Protein AF-A0A9P1CMW2-F1 (afdb_monomer_lite)

Secondary structure (DSSP, 8-state):
--HHHHHHHHHHHHT-GGG---SS---------HHHHHHHHHHHHHHH-TT-TT-TT-S--SHHHHHHHHHHHHHHHHHTTT--TT-HHHHHHHHTTHHHHHHHHHH-TTS-HHHHHHHHHHHHHHHHHS-HHHHHHHHHT-HHHHHHHS-----SHHHHHHHHHHHHHHHHH--TTTGGGG--SS--HHHHHHHHHTT-SSHHHHHHHHHHHHHHHHHHHHHHHHHHHHHHHHHHHTT--

Radius of gyration: 19.76 Å; chains: 1; bounding box: 58×46×57 Å

Foldseek 3Di:
DVVVVVVVVVVVCVPDPVDDDPPDDPDDPPQQALVNLVVLLVLLQLQQLDPPPPNPPDHLPDPVSLVVLLVSLVVLLVNLAQDAPPGSSLVSCLVSVVVLSLLSSQQDPPNDPSSNLSSLVSLLSNLQGHDLVSNLSNLLVLSVLVSLVGDGPCPDPSNLLSVLSSLLSNLQNDALVSQVSQADPVDRSSLVVLVVQCPPPDPSSNVSSVNSNVSNVVRVVVNVVVVVVVVVVVVVVVVVD

Organism: NCBI:txid2562237

pLDDT: mean 78.71, std 20.58, range [26.69, 97.06]

InterPro domains:
  IPR019155 CLEC16A/TT9, N-terminal [PF09758] (80-216)

Structure (mmCIF, N/CA/C/O backbone):
data_AF-A0A9P1CMW2-F1
#
_entry.id   AF-A0A9P1CMW2-F1
#
loop_
_atom_site.group_PDB
_atom_site.id
_atom_site.type_symbol
_atom_site.label_atom_id
_atom_site.label_alt_id
_atom_site.label_comp_id
_atom_site.label_asym_id
_atom_site.label_entity_id
_atom_site.label_seq_id
_atom_site.pdbx_PDB_ins_code
_atom_site.Cartn_x
_atom_site.Cartn_y
_atom_site.Cartn_z
_atom_site.occupancy
_atom_site.B_iso_or_equiv
_atom_site.auth_seq_id
_atom_site.auth_comp_id
_atom_site.auth_asym_id
_atom_site.auth_atom_id
_atom_site.pdbx_PDB_model_num
ATOM 1 N N . MET A 1 1 ? 4.164 7.156 31.880 1.00 35.94 1 MET A N 1
ATOM 2 C CA . MET A 1 1 ? 3.317 6.266 31.047 1.00 35.94 1 MET A CA 1
ATOM 3 C C . MET A 1 1 ? 3.308 6.671 29.566 1.00 35.94 1 MET A C 1
ATOM 5 O O . MET A 1 1 ? 3.095 5.802 28.740 1.00 35.94 1 MET A O 1
ATOM 9 N N . LEU A 1 2 ? 3.602 7.936 29.214 1.00 27.59 2 LEU A N 1
ATOM 10 C CA . LEU A 1 2 ? 3.778 8.383 27.818 1.00 27.59 2 LEU A CA 1
ATOM 11 C C . LEU A 1 2 ? 5.194 8.133 27.249 1.00 27.59 2 LEU A C 1
ATOM 13 O O . LEU A 1 2 ? 5.343 7.934 26.051 1.00 27.59 2 LEU A O 1
ATOM 17 N N . GLU A 1 3 ? 6.224 8.042 28.096 1.00 30.06 3 GLU A N 1
ATOM 18 C CA . GLU A 1 3 ? 7.614 7.794 27.656 1.00 30.06 3 GLU A CA 1
ATOM 19 C C . GLU A 1 3 ? 7.864 6.356 27.167 1.00 30.06 3 GLU A C 1
ATOM 21 O O . GLU A 1 3 ? 8.778 6.104 26.389 1.00 30.06 3 GLU A O 1
ATOM 26 N N . THR A 1 4 ? 7.019 5.403 27.564 1.00 34.84 4 THR A N 1
ATOM 27 C CA . THR A 1 4 ? 7.176 3.984 27.209 1.00 34.84 4 THR A CA 1
ATOM 28 C C . THR A 1 4 ? 6.630 3.664 25.814 1.00 34.84 4 THR A C 1
ATOM 30 O O . THR A 1 4 ? 7.078 2.709 25.195 1.00 34.84 4 THR A O 1
ATOM 33 N N . ILE A 1 5 ? 5.698 4.470 25.289 1.00 33.31 5 ILE A N 1
ATOM 34 C CA . ILE A 1 5 ? 5.106 4.267 23.954 1.00 33.31 5 ILE A CA 1
ATOM 35 C C . ILE A 1 5 ? 6.055 4.782 22.858 1.00 33.31 5 ILE A C 1
ATOM 37 O O . ILE A 1 5 ? 6.184 4.145 21.816 1.00 33.31 5 ILE A O 1
ATOM 41 N N . SER A 1 6 ? 6.785 5.871 23.132 1.00 32.00 6 SER A N 1
ATOM 42 C CA . SER A 1 6 ? 7.804 6.416 22.223 1.00 32.00 6 SER A CA 1
ATOM 43 C C . SER A 1 6 ? 8.929 5.406 21.961 1.00 32.00 6 SER A C 1
ATOM 45 O O . SER A 1 6 ? 9.203 5.084 20.810 1.00 32.00 6 SER A O 1
ATOM 47 N N . GLY A 1 7 ? 9.475 4.782 23.015 1.00 26.69 7 GLY A N 1
ATOM 48 C CA . GLY A 1 7 ? 10.554 3.792 22.872 1.00 26.69 7 GLY A CA 1
ATOM 49 C C . GLY A 1 7 ? 10.161 2.507 22.127 1.00 26.69 7 GLY A C 1
ATOM 50 O O . GLY A 1 7 ? 11.016 1.854 21.536 1.00 26.69 7 GLY A O 1
ATOM 51 N N . TRP A 1 8 ? 8.872 2.147 22.108 1.00 29.50 8 TRP A N 1
ATOM 52 C CA . TRP A 1 8 ? 8.381 0.993 21.343 1.00 29.50 8 TRP A CA 1
ATOM 53 C C . TRP A 1 8 ? 8.201 1.301 19.853 1.00 29.50 8 TRP A C 1
ATOM 55 O O . TRP A 1 8 ? 8.387 0.409 19.028 1.00 29.50 8 TRP A O 1
ATOM 65 N N . LEU A 1 9 ? 7.882 2.547 19.490 1.00 31.50 9 LEU A N 1
ATOM 66 C CA . LEU A 1 9 ? 7.815 2.968 18.088 1.00 31.50 9 LEU A CA 1
ATOM 67 C C . LEU A 1 9 ? 9.215 3.029 17.460 1.00 31.50 9 LEU A C 1
ATOM 69 O O . LEU A 1 9 ? 9.384 2.560 16.335 1.00 31.50 9 LEU A O 1
ATOM 73 N N . THR A 1 10 ? 10.226 3.487 18.207 1.00 34.94 10 THR A N 1
ATOM 74 C CA . THR A 1 10 ? 11.626 3.514 17.746 1.00 34.94 10 THR A CA 1
ATOM 75 C C . THR A 1 10 ? 12.191 2.104 17.550 1.00 34.94 10 THR A C 1
ATOM 77 O O . THR A 1 10 ? 12.752 1.804 16.502 1.00 34.94 10 THR A O 1
ATOM 80 N N . TYR A 1 11 ? 11.946 1.186 18.492 1.00 31.16 11 TYR A N 1
ATOM 81 C CA . TYR A 1 11 ? 12.430 -0.199 18.392 1.00 31.16 11 TYR A CA 1
ATOM 82 C C . TYR A 1 11 ? 11.810 -0.969 17.212 1.00 31.16 11 TYR A C 1
ATOM 84 O O . TYR A 1 11 ? 12.442 -1.823 16.591 1.00 31.16 11 TYR A O 1
ATOM 92 N N . VAL A 1 12 ? 10.560 -0.657 16.863 1.00 39.47 12 VAL A N 1
ATOM 93 C CA . VAL A 1 12 ? 9.856 -1.276 15.734 1.00 39.47 12 VAL A CA 1
ATOM 94 C C . VAL A 1 12 ? 10.324 -0.724 14.379 1.00 39.47 12 VAL A C 1
ATOM 96 O O . VAL A 1 12 ? 10.268 -1.467 13.399 1.00 39.47 12 VAL A O 1
ATOM 99 N N . ALA A 1 13 ? 10.810 0.521 14.321 1.00 36.38 13 ALA A N 1
ATOM 100 C CA . ALA A 1 13 ? 11.484 1.072 13.142 1.00 36.38 13 ALA A CA 1
ATOM 101 C C . ALA A 1 13 ? 12.863 0.420 12.919 1.00 36.38 13 ALA A C 1
ATOM 103 O O . ALA A 1 13 ? 13.221 0.101 11.791 1.00 36.38 13 ALA A O 1
ATOM 104 N N . GLU A 1 14 ? 13.589 0.112 13.998 1.00 35.97 14 GLU A N 1
ATOM 105 C CA . GLU A 1 14 ? 14.913 -0.532 13.942 1.00 35.97 14 GLU A CA 1
ATOM 106 C C . GLU A 1 14 ? 14.867 -2.039 13.616 1.00 35.97 14 GLU A C 1
ATOM 108 O O . GLU A 1 14 ? 15.860 -2.620 13.181 1.00 35.97 14 GLU A O 1
ATOM 113 N N . SER A 1 15 ? 13.714 -2.693 13.797 1.00 34.91 15 SER A N 1
ATOM 114 C CA . SER A 1 15 ? 13.565 -4.154 13.664 1.00 34.91 15 SER A CA 1
ATOM 115 C C . SER A 1 15 ? 13.230 -4.646 12.245 1.00 34.91 15 SER A C 1
ATOM 117 O O . SER A 1 15 ? 12.953 -5.833 12.064 1.00 34.91 15 SER A O 1
ATOM 119 N N . VAL A 1 16 ? 13.228 -3.767 11.235 1.00 39.78 16 VAL A N 1
ATOM 120 C CA . VAL A 1 16 ? 13.051 -4.135 9.818 1.00 39.78 16 VAL A CA 1
ATOM 121 C C . VAL A 1 16 ? 14.358 -3.845 9.071 1.00 39.78 16 VAL A C 1
ATOM 123 O O . VAL A 1 16 ? 14.570 -2.719 8.628 1.00 39.78 16 VAL A O 1
ATOM 126 N N . PRO A 1 17 ? 15.249 -4.842 8.896 1.00 35.75 17 PRO A N 1
ATOM 127 C CA . PRO A 1 17 ? 16.536 -4.642 8.225 1.00 35.75 17 PRO A CA 1
ATOM 128 C C . PRO A 1 17 ? 16.417 -4.159 6.770 1.00 35.75 17 PRO A C 1
ATOM 130 O O . PRO A 1 17 ? 17.384 -3.646 6.221 1.00 35.75 17 PRO A O 1
ATOM 133 N N . SER A 1 18 ? 15.246 -4.306 6.142 1.00 39.56 18 SER A N 1
ATOM 134 C CA . SER A 1 18 ? 14.989 -3.932 4.746 1.00 39.56 18 SER A CA 1
ATOM 135 C C . SER A 1 18 ? 14.470 -2.502 4.539 1.00 39.56 18 SER A C 1
ATOM 137 O O . SER A 1 18 ? 14.210 -2.125 3.401 1.00 39.56 18 SER A O 1
ATOM 139 N N . LEU A 1 19 ? 14.323 -1.698 5.598 1.00 40.22 19 LEU A N 1
ATOM 140 C CA . LEU A 1 19 ? 13.869 -0.300 5.510 1.00 40.22 19 LEU A CA 1
ATOM 141 C C . LEU A 1 19 ? 14.796 0.661 6.273 1.00 40.22 19 LEU A C 1
ATOM 143 O O . LEU A 1 19 ? 14.339 1.675 6.794 1.00 40.22 19 LEU A O 1
ATOM 147 N N . GLN A 1 20 ? 16.093 0.341 6.368 1.00 38.47 20 GLN A N 1
ATOM 148 C CA . GLN A 1 20 ? 17.069 1.270 6.940 1.00 38.47 20 GLN A CA 1
ATOM 149 C C . GLN A 1 20 ? 17.079 2.576 6.139 1.00 38.47 20 GLN A C 1
ATOM 151 O O . GLN A 1 20 ? 17.274 2.568 4.922 1.00 38.47 20 GLN A O 1
ATOM 156 N N . GLU A 1 21 ? 16.876 3.691 6.845 1.00 46.06 21 GLU A N 1
ATOM 157 C CA . GLU A 1 21 ? 17.128 5.030 6.324 1.00 46.06 21 GLU A CA 1
ATOM 158 C C . GLU A 1 21 ? 18.536 5.070 5.703 1.00 46.06 21 GLU A C 1
ATOM 160 O O . GLU A 1 21 ? 19.485 4.539 6.294 1.00 46.06 21 GLU A O 1
ATOM 165 N N . PRO A 1 22 ? 18.713 5.664 4.511 1.00 38.03 22 PRO A N 1
ATOM 166 C CA . PRO A 1 22 ? 20.045 5.835 3.957 1.00 38.03 22 PRO A CA 1
ATOM 167 C C . PRO A 1 22 ? 20.885 6.688 4.921 1.00 38.03 22 PRO A C 1
ATOM 169 O O . PRO A 1 22 ? 20.602 7.861 5.134 1.00 38.03 22 PRO A O 1
ATOM 172 N N . ASN A 1 23 ? 21.938 6.084 5.486 1.00 35.53 23 ASN A N 1
ATOM 173 C CA . ASN A 1 23 ? 22.892 6.673 6.444 1.00 35.53 23 ASN A CA 1
ATOM 174 C C . ASN A 1 23 ? 23.766 7.811 5.869 1.00 35.53 23 ASN A C 1
ATOM 176 O O . ASN A 1 23 ? 24.774 8.188 6.468 1.00 35.53 23 ASN A O 1
ATOM 180 N N . GLU A 1 24 ? 23.414 8.363 4.711 1.00 32.91 24 GLU A N 1
ATOM 181 C CA . GLU A 1 24 ? 24.135 9.473 4.102 1.00 32.91 24 GLU A CA 1
ATOM 182 C C . GLU A 1 24 ? 23.282 10.742 4.172 1.00 32.91 24 GLU A C 1
ATOM 184 O O . GLU A 1 24 ? 22.105 10.704 3.803 1.00 32.91 24 GLU A O 1
ATOM 189 N N . PRO A 1 25 ? 23.843 11.890 4.608 1.00 31.75 25 PRO A N 1
ATOM 190 C CA . PRO A 1 25 ? 23.163 13.163 4.428 1.00 31.75 25 PRO A CA 1
ATOM 191 C C . PRO A 1 25 ? 22.893 13.320 2.933 1.00 31.75 25 PRO A C 1
ATOM 193 O O . PRO A 1 25 ? 23.842 13.333 2.152 1.00 31.75 25 PRO A O 1
ATOM 196 N N . LEU A 1 26 ? 21.610 13.381 2.556 1.00 42.09 26 LEU A N 1
ATOM 197 C CA . LEU A 1 26 ? 21.120 13.531 1.184 1.00 42.09 26 LEU A CA 1
ATOM 198 C C . LEU A 1 26 ? 21.889 14.661 0.484 1.00 42.09 26 LEU A C 1
ATOM 200 O O . LEU A 1 26 ? 21.566 15.840 0.628 1.00 42.09 26 LEU A O 1
ATOM 204 N N . GLN A 1 27 ? 22.955 14.301 -0.233 1.00 33.38 27 GLN A N 1
ATOM 205 C CA . GLN A 1 27 ? 23.762 15.240 -0.992 1.00 33.38 27 GLN A CA 1
ATOM 206 C C . GLN A 1 27 ? 22.886 15.771 -2.124 1.00 33.38 27 GLN A C 1
ATOM 208 O O . GLN A 1 27 ? 22.485 15.012 -3.000 1.00 33.38 27 GLN A O 1
ATOM 213 N N . SER A 1 28 ? 22.555 17.064 -2.037 1.00 36.97 28 SER A N 1
ATOM 214 C CA . SER A 1 28 ? 21.931 17.886 -3.082 1.00 36.97 28 SER A CA 1
ATOM 215 C C . SER A 1 28 ? 20.881 17.148 -3.922 1.00 36.97 28 SER A C 1
ATOM 217 O O . SER A 1 28 ? 21.147 16.781 -5.065 1.00 36.97 28 SER A O 1
ATOM 219 N N . GLN A 1 29 ? 19.684 16.948 -3.361 1.00 47.31 29 GLN A N 1
ATOM 220 C CA . GLN A 1 29 ? 18.507 16.627 -4.169 1.00 47.31 29 GLN A CA 1
ATOM 221 C C . GLN A 1 29 ? 18.330 17.746 -5.201 1.00 47.31 29 GLN A C 1
ATOM 223 O O . GLN A 1 29 ? 18.043 18.886 -4.835 1.00 47.31 29 GLN A O 1
ATOM 228 N N . GLU A 1 30 ? 18.492 17.435 -6.486 1.00 53.28 30 GLU A N 1
ATOM 229 C CA . GLU A 1 30 ? 17.765 18.182 -7.505 1.00 53.28 30 GLU A CA 1
ATOM 230 C C . GLU A 1 30 ? 16.287 18.061 -7.126 1.00 53.28 30 GLU A C 1
ATOM 232 O O . GLU A 1 30 ? 15.716 16.970 -7.136 1.00 53.28 30 GLU A O 1
ATOM 237 N N . THR A 1 31 ? 15.697 19.158 -6.657 1.00 65.62 31 THR A N 1
ATOM 238 C CA . THR A 1 31 ? 14.290 19.197 -6.275 1.00 65.62 31 THR A CA 1
ATOM 239 C C . THR A 1 31 ? 13.477 18.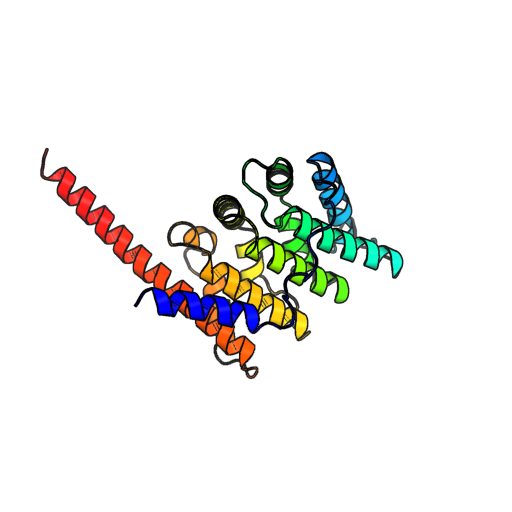903 -7.528 1.00 65.62 31 THR A C 1
ATOM 241 O O . THR A 1 31 ? 13.466 19.703 -8.466 1.00 65.62 31 THR A O 1
ATOM 244 N N . LEU A 1 32 ? 12.848 17.726 -7.576 1.00 79.81 32 LEU A N 1
ATOM 245 C CA . LEU A 1 32 ? 11.980 17.340 -8.684 1.00 79.81 32 LEU A CA 1
ATOM 246 C C . LEU A 1 32 ? 10.910 18.427 -8.863 1.00 79.81 32 LEU A C 1
ATOM 248 O O . LEU A 1 32 ? 10.337 18.897 -7.885 1.00 79.81 32 LEU A O 1
ATOM 252 N N . THR A 1 33 ? 10.649 18.857 -10.097 1.00 88.19 33 THR A N 1
ATOM 253 C CA . THR A 1 33 ? 9.599 19.851 -10.365 1.00 88.19 33 THR A CA 1
ATOM 254 C C . THR A 1 33 ? 8.247 19.179 -10.600 1.00 88.19 33 THR A C 1
ATOM 256 O O . THR A 1 33 ? 8.161 17.961 -10.782 1.00 88.19 33 THR A O 1
ATOM 259 N N . LYS A 1 34 ? 7.178 19.984 -10.679 1.00 88.62 34 LYS A N 1
ATOM 260 C CA . LYS A 1 34 ? 5.850 19.526 -11.109 1.00 88.62 34 LYS A CA 1
ATOM 261 C C . LYS A 1 34 ? 5.926 18.755 -12.431 1.00 88.62 34 LYS A C 1
ATOM 263 O O . LYS A 1 34 ? 5.407 17.645 -12.527 1.00 88.62 34 LYS A O 1
ATOM 268 N N . GLU A 1 35 ? 6.587 19.332 -13.432 1.00 88.19 35 GLU A N 1
ATOM 269 C CA . GLU A 1 35 ? 6.762 18.746 -14.764 1.00 88.19 35 GLU A CA 1
ATOM 270 C C . GLU A 1 35 ? 7.623 17.482 -14.708 1.00 88.19 35 GLU A C 1
ATOM 272 O O . GLU A 1 35 ? 7.340 16.519 -15.417 1.00 88.19 35 GLU A O 1
ATOM 277 N N . GLY A 1 36 ? 8.633 17.460 -13.831 1.00 87.88 36 GLY A N 1
ATOM 278 C CA . GLY A 1 36 ? 9.432 16.269 -13.554 1.00 87.88 36 GLY A CA 1
ATOM 279 C C . GLY A 1 36 ? 8.574 15.113 -13.036 1.00 87.88 36 GLY A C 1
ATOM 280 O O . GLY A 1 36 ? 8.671 14.003 -13.555 1.00 87.88 36 GLY A O 1
ATOM 281 N N . MET A 1 37 ? 7.674 15.380 -12.085 1.00 92.44 37 MET A N 1
ATOM 282 C CA . MET A 1 37 ? 6.712 14.389 -11.590 1.00 92.44 37 MET A CA 1
ATOM 283 C C . MET A 1 37 ? 5.735 13.940 -12.682 1.00 92.44 37 MET A C 1
ATOM 285 O O . MET A 1 37 ? 5.499 12.745 -12.839 1.00 92.44 37 MET A O 1
ATOM 289 N N . GLU A 1 38 ? 5.196 14.857 -13.491 1.00 91.38 38 GLU A N 1
ATOM 290 C CA . GLU A 1 38 ? 4.315 14.476 -14.607 1.00 91.38 38 GLU A CA 1
ATOM 291 C C . GLU A 1 38 ? 5.035 13.587 -15.631 1.00 91.38 38 GLU A C 1
ATOM 293 O O . GLU A 1 38 ? 4.466 12.598 -16.105 1.00 91.38 38 GLU A O 1
ATOM 298 N N . GLY A 1 39 ? 6.291 13.913 -15.950 1.00 88.50 39 GLY A N 1
ATOM 299 C CA . GLY A 1 39 ? 7.147 13.114 -16.822 1.00 88.50 39 GLY A CA 1
ATOM 300 C C . GLY A 1 39 ? 7.418 11.725 -16.248 1.00 88.50 39 GLY A C 1
ATOM 301 O O . GLY A 1 39 ? 7.278 10.734 -16.964 1.00 88.50 39 GLY A O 1
ATOM 302 N N . LEU A 1 40 ? 7.716 11.647 -14.949 1.00 90.06 40 LEU A N 1
ATOM 303 C CA . LEU A 1 40 ? 7.961 10.396 -14.232 1.00 90.06 40 LEU A CA 1
ATOM 304 C C . LEU A 1 40 ? 6.721 9.492 -14.196 1.00 90.06 40 LEU A C 1
ATOM 306 O O . LEU A 1 40 ? 6.794 8.301 -14.481 1.00 90.06 40 LEU A O 1
ATOM 310 N N . LEU A 1 41 ? 5.547 10.049 -13.904 1.00 90.75 41 LEU A N 1
ATOM 311 C CA . LEU A 1 41 ? 4.301 9.278 -13.916 1.00 90.75 41 LEU A CA 1
ATOM 312 C C . LEU A 1 41 ? 3.932 8.832 -15.332 1.00 90.75 41 LEU A C 1
ATOM 314 O O . LEU A 1 41 ? 3.450 7.717 -15.524 1.00 90.75 41 LEU A O 1
ATOM 318 N N . SER A 1 42 ? 4.196 9.668 -16.337 1.00 87.25 42 SER A N 1
ATOM 319 C CA . SER A 1 42 ? 3.970 9.314 -17.742 1.00 87.25 42 SER A CA 1
ATOM 320 C C . SER A 1 42 ? 4.896 8.189 -18.208 1.00 87.25 42 SER A C 1
ATOM 322 O O . SER A 1 42 ? 4.440 7.298 -18.928 1.00 87.25 42 SER A O 1
ATOM 324 N N . SER A 1 43 ? 6.164 8.193 -17.780 1.00 83.62 43 SER A N 1
ATOM 325 C CA . SER A 1 43 ? 7.124 7.132 -18.108 1.00 83.62 43 SER A CA 1
ATOM 326 C C . SER A 1 43 ? 6.789 5.811 -17.418 1.00 83.62 43 SER A C 1
ATOM 328 O O . SER A 1 43 ? 7.046 4.758 -17.991 1.00 83.62 43 SER A O 1
ATOM 330 N N . LEU A 1 44 ? 6.172 5.856 -16.234 1.00 85.81 44 LEU A N 1
ATOM 331 C CA . LEU A 1 44 ? 5.715 4.679 -15.493 1.00 85.81 44 LEU A CA 1
ATOM 332 C C . LEU A 1 44 ? 4.376 4.127 -15.992 1.00 85.81 44 LEU A C 1
ATOM 334 O O . LEU A 1 44 ? 4.154 2.921 -15.919 1.00 85.81 44 LEU A O 1
ATOM 338 N N . LYS A 1 45 ? 3.490 4.973 -16.529 1.00 80.31 45 LYS A N 1
ATOM 339 C CA . LYS A 1 45 ? 2.141 4.562 -16.937 1.00 80.31 45 LYS A CA 1
ATOM 340 C C . LYS A 1 45 ? 2.160 3.433 -17.969 1.00 80.31 45 LYS A C 1
ATOM 342 O O . LYS A 1 45 ? 1.519 2.414 -17.765 1.00 80.31 45 LYS A O 1
ATOM 347 N N . PHE A 1 46 ? 2.917 3.573 -19.056 1.00 69.12 46 PHE A N 1
ATOM 348 C CA . PHE A 1 46 ? 2.921 2.552 -20.113 1.00 69.12 46 PHE A CA 1
ATOM 349 C C . PHE A 1 46 ? 3.560 1.219 -19.688 1.00 69.12 46 PHE A C 1
ATOM 351 O O . PHE A 1 46 ? 2.932 0.186 -19.917 1.00 69.12 46 PHE A O 1
ATOM 358 N N . PRO A 1 47 ? 4.743 1.196 -19.041 1.00 63.88 47 PRO A N 1
ATOM 359 C CA . PRO A 1 47 ? 5.358 -0.053 -18.592 1.00 63.88 47 PRO A CA 1
ATOM 360 C C . PRO A 1 47 ? 4.582 -0.772 -17.481 1.00 63.88 47 PRO A C 1
ATOM 362 O O . PRO A 1 47 ? 4.749 -1.979 -17.317 1.00 63.88 47 PRO A O 1
ATOM 365 N N . LEU A 1 48 ? 3.758 -0.048 -16.709 1.00 68.19 48 LEU A N 1
ATOM 366 C CA . LEU A 1 48 ? 3.019 -0.598 -15.568 1.00 68.19 48 LEU A CA 1
ATOM 367 C C . LEU A 1 48 ? 1.535 -0.885 -15.847 1.00 68.19 48 LEU A C 1
ATOM 369 O O . LEU A 1 48 ? 0.960 -1.730 -15.167 1.00 68.19 48 LEU A O 1
ATOM 373 N N . SER A 1 49 ? 0.918 -0.281 -16.870 1.00 59.09 49 SER A N 1
ATOM 374 C CA . SER A 1 49 ? -0.458 -0.585 -17.314 1.00 59.09 49 SER A CA 1
ATOM 375 C C . SER A 1 49 ? -0.562 -1.894 -18.118 1.00 59.09 49 SER A C 1
ATOM 377 O O . SER A 1 49 ? -1.290 -1.991 -19.115 1.00 59.09 49 SER A O 1
ATOM 379 N N . TYR A 1 50 ? 0.163 -2.932 -17.701 1.00 55.94 50 TYR A N 1
ATOM 380 C CA . TYR A 1 50 ? 0.101 -4.230 -18.357 1.00 55.94 50 TYR A CA 1
ATOM 381 C C . TYR A 1 50 ? -1.307 -4.826 -18.237 1.00 55.94 50 TYR A C 1
ATOM 383 O O . TYR A 1 50 ? -1.908 -4.862 -17.167 1.00 55.94 50 TYR A O 1
ATOM 391 N N . GLY A 1 51 ? -1.806 -5.391 -19.338 1.00 44.72 51 GLY A N 1
ATOM 392 C CA . GLY A 1 51 ? -3.061 -6.150 -19.361 1.00 44.72 51 GLY A CA 1
ATOM 393 C C . GLY A 1 51 ? -4.241 -5.344 -19.889 1.00 44.72 51 GLY A C 1
ATOM 394 O O . GLY A 1 51 ? -5.288 -5.922 -20.179 1.00 44.72 51 GLY A O 1
ATOM 395 N N . HIS A 1 52 ? -4.052 -4.043 -20.130 1.00 45.41 52 HIS A N 1
ATOM 396 C CA . HIS A 1 52 ? -4.963 -3.288 -20.975 1.00 45.41 52 HIS A CA 1
ATOM 397 C C . HIS A 1 52 ? -4.921 -3.876 -22.391 1.00 45.41 52 HIS A C 1
ATOM 399 O O . HIS A 1 52 ? -3.852 -4.132 -22.952 1.00 45.41 52 HIS A O 1
ATOM 405 N N . GLN A 1 53 ? -6.095 -4.113 -22.972 1.00 46.03 53 GLN A N 1
ATOM 406 C CA . GLN A 1 53 ? -6.260 -4.854 -24.225 1.00 46.03 53 GLN A CA 1
ATOM 407 C C . GLN A 1 53 ? -5.474 -4.246 -25.408 1.00 46.03 53 GLN A C 1
ATOM 409 O O . GLN A 1 53 ? -5.162 -4.961 -26.357 1.00 46.03 53 GLN A O 1
ATOM 414 N N . GLU A 1 54 ? -5.114 -2.963 -25.304 1.00 49.72 54 GLU A N 1
ATOM 415 C CA . GLU A 1 54 ? -4.385 -2.159 -26.292 1.00 49.72 54 GLU A CA 1
ATOM 416 C C . GLU A 1 54 ? -2.847 -2.232 -26.181 1.00 49.72 54 GLU A C 1
ATOM 418 O O . GLU A 1 54 ? -2.167 -1.907 -27.149 1.00 49.72 54 GLU A O 1
ATOM 423 N N . PHE A 1 55 ? -2.271 -2.681 -25.053 1.00 47.28 55 PHE A N 1
ATOM 424 C CA . PHE A 1 55 ? -0.823 -2.547 -24.775 1.00 47.28 55 PHE A CA 1
ATOM 425 C C . PHE A 1 55 ? -0.085 -3.873 -24.533 1.00 47.28 55 PHE A C 1
ATOM 427 O O . PHE A 1 55 ? 1.039 -3.863 -24.035 1.00 47.28 55 PHE A O 1
ATOM 434 N N . LYS A 1 56 ? -0.685 -5.007 -24.924 1.00 45.91 56 LYS A N 1
ATOM 435 C CA . LYS A 1 56 ? -0.220 -6.392 -24.675 1.00 45.91 56 LYS A CA 1
ATOM 436 C C . LYS A 1 56 ? 1.246 -6.711 -25.019 1.00 45.91 56 LYS A C 1
ATOM 438 O O . LYS A 1 56 ? 1.732 -7.749 -24.583 1.00 45.91 56 LYS A O 1
ATOM 443 N N . GLU A 1 57 ? 1.930 -5.868 -25.785 1.00 46.53 57 GLU A N 1
ATOM 444 C CA . GLU A 1 57 ? 3.278 -6.136 -26.292 1.00 46.53 57 GLU A CA 1
ATOM 445 C C . GLU A 1 57 ? 4.394 -5.327 -25.615 1.00 46.53 57 GLU A C 1
ATOM 447 O O . GLU A 1 57 ? 5.550 -5.664 -25.819 1.00 46.53 57 GLU A O 1
ATOM 452 N N . HIS A 1 58 ? 4.111 -4.333 -24.765 1.00 50.22 58 HIS A N 1
ATOM 453 C CA . HIS A 1 58 ? 5.155 -3.448 -24.222 1.00 50.22 58 HIS A CA 1
ATOM 454 C C . HIS A 1 58 ? 5.698 -3.953 -22.881 1.00 50.22 58 HIS A C 1
ATOM 456 O O . HIS A 1 58 ? 5.441 -3.396 -21.815 1.00 50.22 58 HIS A O 1
ATOM 462 N N . TRP A 1 59 ? 6.448 -5.049 -22.938 1.00 56.31 59 TRP A N 1
ATOM 463 C CA . TRP A 1 59 ? 7.373 -5.403 -21.864 1.00 56.31 59 TRP A CA 1
ATOM 464 C C . TRP A 1 59 ? 8.552 -4.413 -21.891 1.00 56.31 59 TRP A C 1
ATOM 466 O O . TRP A 1 59 ? 8.894 -3.917 -22.965 1.00 56.31 59 TRP A O 1
ATOM 476 N N . PRO A 1 60 ? 9.260 -4.163 -20.779 1.00 57.28 60 PRO A N 1
ATOM 477 C CA . PRO A 1 60 ? 10.670 -3.813 -20.878 1.00 57.28 60 PRO A CA 1
ATOM 478 C C . PRO A 1 60 ? 11.430 -5.001 -21.499 1.00 57.28 60 PRO A C 1
ATOM 480 O O . PRO A 1 60 ? 11.973 -5.840 -20.784 1.00 57.28 60 PRO A O 1
ATOM 483 N N . HIS A 1 61 ? 11.401 -5.121 -22.835 1.00 60.75 61 HIS A N 1
ATOM 484 C CA . HIS A 1 61 ? 12.007 -6.166 -23.683 1.00 60.75 61 HIS A CA 1
ATOM 485 C C . HIS A 1 61 ? 13.460 -6.497 -23.336 1.00 60.75 61 HIS A C 1
ATOM 487 O O . HIS A 1 61 ? 13.968 -7.556 -23.712 1.00 60.75 61 HIS A O 1
ATOM 493 N N . THR A 1 62 ? 14.120 -5.614 -22.597 1.00 69.69 62 THR A N 1
ATOM 494 C CA . THR A 1 62 ? 15.503 -5.731 -22.176 1.00 69.69 62 THR A CA 1
ATOM 495 C C . THR A 1 62 ? 15.674 -5.533 -20.662 1.00 69.69 62 THR A C 1
ATOM 497 O O . THR A 1 62 ? 14.940 -4.772 -20.028 1.00 69.69 62 THR A O 1
ATOM 500 N N . PRO A 1 63 ? 16.723 -6.131 -20.062 1.00 76.12 63 PRO A N 1
ATOM 501 C CA . PRO A 1 63 ? 17.133 -5.815 -18.691 1.00 76.12 63 PRO A CA 1
ATOM 502 C C . PRO A 1 63 ? 17.359 -4.314 -18.450 1.00 76.12 63 PRO A C 1
ATOM 504 O O . PRO A 1 63 ? 17.156 -3.825 -17.344 1.00 76.12 63 PRO A O 1
ATOM 507 N N . HIS A 1 64 ? 17.763 -3.574 -19.488 1.00 78.06 64 HIS A N 1
ATOM 508 C CA . HIS A 1 64 ? 17.956 -2.131 -19.410 1.00 78.06 64 HIS A CA 1
ATOM 509 C C . HIS A 1 64 ? 16.639 -1.387 -19.163 1.00 78.06 64 HIS A C 1
ATOM 511 O O . HIS A 1 64 ? 16.560 -0.585 -18.238 1.00 78.06 64 HIS A O 1
ATOM 517 N N . G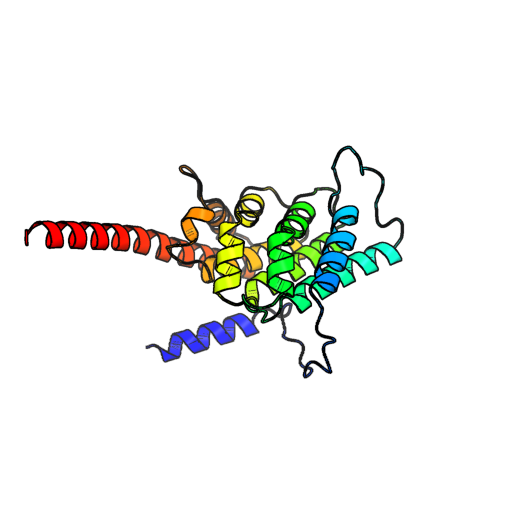LU A 1 65 ? 15.594 -1.685 -19.934 1.00 77.88 65 GLU A N 1
ATOM 518 C CA . GLU A 1 65 ? 14.277 -1.066 -19.750 1.00 77.88 65 GLU A CA 1
ATOM 519 C C . GLU A 1 65 ? 13.671 -1.435 -18.389 1.00 77.88 65 GLU A C 1
ATOM 521 O O . GLU A 1 65 ? 13.062 -0.588 -17.740 1.00 77.88 65 GLU A O 1
ATOM 526 N N . ALA A 1 66 ? 13.898 -2.661 -17.905 1.00 80.44 66 ALA A N 1
ATOM 527 C CA . ALA A 1 66 ? 13.437 -3.073 -16.580 1.00 80.44 66 ALA A CA 1
ATOM 528 C C . ALA A 1 66 ? 14.125 -2.251 -15.479 1.00 80.44 66 ALA A C 1
ATOM 530 O O . ALA A 1 66 ? 13.459 -1.768 -14.565 1.00 80.44 66 ALA A O 1
ATOM 531 N N . ASN A 1 67 ? 15.435 -2.016 -15.609 1.00 85.06 67 ASN A N 1
ATOM 532 C CA . ASN A 1 67 ? 16.186 -1.156 -14.693 1.00 85.06 67 ASN A CA 1
ATOM 533 C C . ASN A 1 67 ? 15.703 0.300 -14.725 1.00 85.06 67 ASN A C 1
ATOM 535 O O . ASN A 1 67 ? 15.652 0.933 -13.675 1.00 85.06 67 ASN A O 1
ATOM 539 N N . LEU A 1 68 ? 15.310 0.831 -15.888 1.00 86.62 68 LEU A N 1
ATOM 540 C CA . LEU A 1 68 ? 14.744 2.182 -15.981 1.00 86.62 68 LEU A CA 1
ATOM 541 C C . LEU A 1 68 ? 13.413 2.302 -15.231 1.00 86.62 68 LEU A C 1
ATOM 543 O O . LEU A 1 68 ? 13.184 3.301 -14.550 1.00 86.62 68 LEU A O 1
ATOM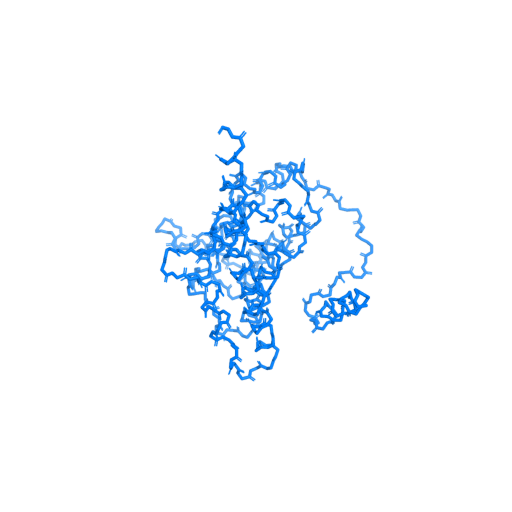 547 N N . VAL A 1 69 ? 12.548 1.286 -15.314 1.00 88.62 69 VAL A N 1
ATOM 548 C CA . VAL A 1 69 ? 11.287 1.261 -14.554 1.00 88.62 69 VAL A CA 1
ATOM 549 C C . VAL A 1 69 ? 11.558 1.154 -13.055 1.00 88.62 69 VAL A C 1
ATOM 551 O O . VAL A 1 69 ? 10.960 1.894 -12.279 1.00 88.62 69 VAL A O 1
ATOM 554 N N . ILE A 1 70 ? 12.487 0.285 -12.645 1.00 90.38 70 ILE A N 1
ATOM 555 C CA . ILE A 1 70 ? 12.896 0.139 -11.240 1.00 90.38 70 ILE A CA 1
ATOM 556 C C . ILE A 1 70 ? 13.418 1.473 -10.695 1.00 90.38 70 ILE A C 1
ATOM 558 O O . ILE A 1 70 ? 12.968 1.925 -9.644 1.00 90.38 70 ILE A O 1
ATOM 562 N N . GLN A 1 71 ? 14.302 2.140 -11.440 1.00 89.31 71 GLN A N 1
ATOM 563 C CA . GLN A 1 71 ? 14.827 3.448 -11.061 1.00 89.31 71 GLN A CA 1
ATOM 564 C C . GLN A 1 71 ? 13.712 4.494 -10.973 1.00 89.31 71 GLN A C 1
ATOM 566 O O . GLN A 1 71 ? 13.633 5.218 -9.990 1.00 89.31 71 GLN A O 1
ATOM 571 N N . SER A 1 72 ? 12.796 4.519 -11.943 1.00 91.88 72 SER A N 1
ATOM 572 C CA . SER A 1 72 ? 11.672 5.462 -11.952 1.00 91.88 72 SER A CA 1
ATOM 573 C C . SER A 1 72 ? 10.731 5.256 -10.756 1.00 91.88 72 SER A C 1
ATOM 575 O O . SER A 1 72 ? 10.267 6.221 -10.155 1.00 91.88 72 SER A O 1
ATOM 577 N N . LEU A 1 73 ? 10.470 4.004 -10.365 1.00 93.25 73 LEU A N 1
ATOM 578 C CA . LEU A 1 73 ? 9.698 3.672 -9.164 1.00 93.25 73 LEU A CA 1
ATOM 579 C C . LEU A 1 73 ? 10.410 4.126 -7.884 1.00 93.25 73 LEU A C 1
ATOM 581 O O . LEU A 1 73 ? 9.764 4.611 -6.952 1.00 93.25 73 LEU A O 1
ATOM 585 N N . HIS A 1 74 ? 11.726 3.951 -7.817 1.00 92.38 74 HIS A N 1
ATOM 586 C CA . HIS A 1 74 ? 12.535 4.408 -6.692 1.00 92.38 74 HIS A CA 1
ATOM 587 C C . HIS A 1 74 ? 12.552 5.943 -6.599 1.00 92.38 74 HIS A C 1
ATOM 589 O O . HIS A 1 74 ? 12.311 6.501 -5.527 1.00 92.38 74 HIS A O 1
ATOM 595 N N . ASP A 1 75 ? 12.751 6.632 -7.722 1.00 90.81 75 ASP A N 1
ATOM 596 C CA . ASP A 1 75 ? 12.768 8.095 -7.796 1.00 90.81 75 ASP A CA 1
ATOM 597 C C . ASP A 1 75 ? 11.400 8.688 -7.450 1.00 90.81 75 ASP A C 1
ATOM 599 O O . ASP A 1 75 ? 11.330 9.690 -6.741 1.00 90.81 75 ASP A O 1
ATOM 603 N N . LEU A 1 76 ? 10.312 8.019 -7.850 1.00 92.69 76 LEU A N 1
ATOM 604 C CA . LEU A 1 76 ? 8.948 8.391 -7.473 1.00 92.69 76 LEU A CA 1
ATOM 605 C C . LEU A 1 76 ? 8.777 8.398 -5.954 1.00 92.69 76 LEU A C 1
ATOM 607 O O . LEU A 1 76 ? 8.246 9.351 -5.387 1.00 92.69 76 LEU A O 1
ATOM 611 N N . ALA A 1 77 ? 9.246 7.343 -5.290 1.00 92.56 77 ALA A N 1
ATOM 612 C CA . ALA A 1 77 ? 9.130 7.231 -3.846 1.00 92.56 77 ALA A CA 1
ATOM 613 C C . ALA A 1 77 ? 10.005 8.258 -3.114 1.00 92.56 77 ALA A C 1
ATOM 615 O O . ALA A 1 77 ? 9.574 8.835 -2.117 1.00 92.56 77 ALA A O 1
ATOM 616 N N . ARG A 1 78 ? 11.205 8.543 -3.636 1.00 89.94 78 ARG A N 1
ATOM 617 C CA . ARG A 1 78 ? 12.090 9.585 -3.092 1.00 89.94 78 ARG A CA 1
ATOM 618 C C . ARG A 1 78 ? 11.535 10.988 -3.267 1.00 89.94 78 ARG A C 1
ATOM 620 O O . ARG A 1 78 ? 11.699 11.800 -2.366 1.00 89.94 78 ARG A O 1
ATOM 627 N N . ALA A 1 79 ? 10.886 11.270 -4.392 1.00 89.19 79 ALA A N 1
ATOM 628 C CA . ALA A 1 79 ? 10.280 12.570 -4.656 1.00 89.19 79 ALA A CA 1
ATOM 629 C C . ALA A 1 79 ? 9.133 12.901 -3.691 1.00 89.19 79 ALA A C 1
ATOM 631 O O . ALA A 1 79 ? 8.822 14.068 -3.489 1.00 89.19 79 ALA A O 1
ATOM 632 N N . LEU A 1 80 ? 8.516 11.879 -3.095 1.00 89.12 80 LEU A N 1
ATOM 633 C CA . LEU A 1 80 ? 7.431 12.021 -2.124 1.00 89.12 80 LEU A CA 1
ATOM 634 C C . LEU A 1 80 ? 7.903 11.875 -0.670 1.00 89.12 80 LEU A C 1
ATOM 636 O O . LEU A 1 80 ? 7.098 11.971 0.255 1.00 89.12 80 LEU A O 1
ATOM 640 N N . PHE A 1 81 ? 9.196 11.641 -0.445 1.00 84.00 81 PHE A N 1
ATOM 641 C CA . PHE A 1 81 ? 9.748 11.471 0.894 1.00 84.00 81 PHE A CA 1
ATOM 642 C C . PHE A 1 81 ? 9.738 12.805 1.652 1.00 84.00 81 PHE A C 1
ATOM 644 O O . PHE A 1 81 ? 10.425 13.745 1.256 1.00 84.00 81 PHE A O 1
ATOM 651 N N . GLY A 1 82 ? 8.975 12.893 2.747 1.00 67.81 82 GLY A N 1
ATOM 652 C CA . GLY A 1 82 ? 8.833 14.129 3.526 1.00 67.81 82 GLY A CA 1
ATOM 653 C C . GLY A 1 82 ? 8.102 15.253 2.784 1.00 67.81 82 GLY A C 1
ATOM 654 O O . GLY A 1 82 ? 8.221 16.418 3.168 1.00 67.81 82 GLY A O 1
ATOM 655 N N . ALA A 1 83 ? 7.386 14.922 1.705 1.00 73.50 83 ALA A N 1
ATOM 656 C CA . ALA A 1 83 ? 6.689 15.900 0.885 1.00 73.50 83 ALA A CA 1
ATOM 657 C C . ALA A 1 83 ? 5.399 16.392 1.569 1.00 73.50 83 ALA A C 1
ATOM 659 O O . ALA A 1 83 ? 4.702 15.625 2.242 1.00 73.50 83 ALA A O 1
ATOM 660 N N . ARG A 1 84 ? 5.101 17.684 1.390 1.00 70.88 84 ARG A N 1
ATOM 661 C CA . ARG A 1 84 ? 4.018 18.425 2.066 1.00 70.88 84 ARG A CA 1
ATOM 662 C C . ARG A 1 84 ? 2.885 18.770 1.102 1.00 70.88 84 ARG A C 1
ATOM 664 O O . ARG A 1 84 ? 3.097 18.761 -0.108 1.00 70.88 84 ARG A O 1
ATOM 671 N N . GLU A 1 85 ? 1.704 19.124 1.613 1.00 60.22 85 GLU A N 1
ATOM 672 C CA . GLU A 1 85 ? 0.551 19.463 0.762 1.00 60.22 85 GLU A CA 1
ATOM 673 C C . GLU A 1 85 ? 0.812 20.580 -0.253 1.00 60.22 85 GLU A C 1
ATOM 675 O O . GLU A 1 85 ? 0.302 20.536 -1.373 1.00 60.22 85 GLU A O 1
ATOM 680 N N . ASP A 1 86 ? 1.568 21.602 0.154 1.00 65.38 86 ASP A N 1
ATOM 681 C CA . ASP A 1 86 ? 1.870 22.785 -0.650 1.00 65.38 86 ASP A CA 1
ATOM 682 C C . ASP A 1 86 ? 2.957 22.531 -1.705 1.00 65.38 86 ASP A C 1
ATOM 684 O O . ASP A 1 86 ? 3.266 23.411 -2.513 1.00 65.38 86 ASP A O 1
ATOM 688 N N . ASP A 1 87 ? 3.493 21.311 -1.749 1.00 81.00 87 ASP A N 1
ATOM 689 C CA . ASP A 1 87 ? 4.438 20.878 -2.758 1.00 81.00 87 ASP A CA 1
ATOM 690 C C . ASP A 1 87 ? 3.730 20.619 -4.099 1.00 81.00 87 ASP A C 1
ATOM 692 O O . ASP A 1 87 ? 2.870 19.741 -4.246 1.00 81.00 87 ASP A O 1
ATOM 696 N N . ALA A 1 88 ? 4.132 21.366 -5.129 1.00 87.50 88 ALA A N 1
ATOM 697 C CA . ALA A 1 88 ? 3.636 21.193 -6.490 1.00 87.50 88 ALA A CA 1
ATOM 698 C C . ALA A 1 88 ? 3.879 19.770 -7.038 1.00 87.50 88 ALA A C 1
ATOM 700 O O . ALA A 1 88 ? 3.125 19.309 -7.901 1.00 87.50 88 ALA A O 1
ATOM 701 N N . VAL A 1 89 ? 4.895 19.063 -6.529 1.00 90.44 89 VAL A N 1
ATOM 702 C CA . VAL A 1 89 ? 5.176 17.652 -6.824 1.00 90.44 89 VAL A CA 1
ATOM 703 C C . VAL A 1 89 ? 4.070 16.751 -6.282 1.00 90.44 89 VAL A C 1
ATOM 705 O O . VAL A 1 89 ? 3.553 15.907 -7.017 1.00 90.44 89 VAL A O 1
ATOM 708 N N . VAL A 1 90 ? 3.652 16.956 -5.029 1.00 90.62 90 VAL A N 1
ATOM 709 C CA . VAL A 1 90 ? 2.562 16.195 -4.397 1.00 90.62 90 VAL A CA 1
ATOM 710 C C . VAL A 1 90 ? 1.240 16.489 -5.088 1.00 90.62 90 VAL A C 1
ATOM 712 O O . VAL A 1 90 ? 0.507 15.561 -5.432 1.00 90.62 90 VAL A O 1
ATOM 715 N N . ALA A 1 91 ? 0.953 17.764 -5.362 1.00 90.88 91 ALA A N 1
ATOM 716 C CA . ALA A 1 91 ? -0.243 18.154 -6.103 1.00 90.88 91 ALA A CA 1
ATOM 717 C C . ALA A 1 91 ? -0.307 17.444 -7.465 1.00 90.88 91 ALA A C 1
ATOM 719 O O . ALA A 1 91 ? -1.329 16.843 -7.793 1.00 90.88 91 ALA A O 1
ATOM 720 N N . SER A 1 92 ? 0.804 17.423 -8.210 1.00 93.31 92 SER A N 1
ATOM 721 C CA . SER A 1 92 ? 0.922 16.684 -9.473 1.00 93.31 92 SER A CA 1
ATOM 722 C C . SER A 1 92 ? 0.672 15.187 -9.305 1.00 93.31 92 SER A C 1
ATOM 724 O O . SER A 1 92 ? -0.122 14.599 -10.041 1.00 93.31 92 SER A O 1
ATOM 726 N N . PHE A 1 93 ? 1.297 14.566 -8.302 1.00 94.38 93 PHE A N 1
ATOM 727 C CA . PHE A 1 93 ? 1.124 13.146 -8.016 1.00 94.38 93 PHE A CA 1
ATOM 728 C C . PHE A 1 93 ? -0.340 12.778 -7.755 1.00 94.38 93 PHE A C 1
ATOM 730 O O . PHE A 1 93 ? -0.849 11.808 -8.322 1.00 94.38 93 PHE A O 1
ATOM 737 N N . LEU A 1 94 ? -1.035 13.577 -6.946 1.00 93.19 94 LEU A N 1
ATOM 738 C CA . LEU A 1 94 ? -2.446 13.377 -6.630 1.00 93.19 94 LEU A CA 1
ATOM 739 C C . LEU A 1 94 ? -3.344 13.639 -7.853 1.00 93.19 94 LEU A C 1
ATOM 741 O O . LEU A 1 94 ? -4.183 12.801 -8.180 1.00 93.19 94 LEU A O 1
ATOM 745 N N . GLU A 1 95 ? -3.137 14.749 -8.573 1.00 92.50 95 GLU A N 1
ATOM 746 C CA . GLU A 1 95 ? -3.898 15.119 -9.782 1.00 92.50 95 GLU A CA 1
ATOM 747 C C . GLU A 1 95 ? -3.802 14.054 -10.882 1.00 92.50 95 GLU A C 1
ATOM 749 O O . GLU A 1 95 ? -4.785 13.754 -11.563 1.00 92.50 95 GLU A O 1
ATOM 754 N N . LYS A 1 96 ? -2.618 13.462 -11.060 1.00 92.00 96 LYS A N 1
ATOM 755 C CA . LYS A 1 96 ? -2.360 12.429 -12.072 1.00 92.00 96 LYS A CA 1
ATOM 756 C C . LYS A 1 96 ? -2.644 11.011 -11.577 1.00 92.00 96 LYS A C 1
ATOM 758 O O . LYS A 1 96 ? -2.385 10.062 -12.316 1.00 92.00 96 LYS A O 1
ATOM 763 N N . ARG A 1 97 ? -3.193 10.857 -10.366 1.00 91.81 97 ARG A N 1
ATOM 764 C CA . ARG A 1 97 ? -3.495 9.564 -9.731 1.00 91.81 97 ARG A CA 1
ATOM 765 C C . ARG A 1 97 ? -2.279 8.634 -9.670 1.00 91.81 97 ARG A C 1
ATOM 767 O O . ARG A 1 97 ? -2.381 7.446 -9.969 1.00 91.81 97 ARG A O 1
ATOM 774 N N . GLY A 1 98 ? -1.120 9.152 -9.268 1.00 93.44 98 GLY A N 1
ATOM 775 C CA . GLY A 1 98 ? 0.128 8.387 -9.238 1.00 93.44 98 GLY A CA 1
ATOM 776 C C . GLY A 1 98 ? 0.064 7.131 -8.361 1.00 93.44 98 GLY A C 1
ATOM 777 O O . GLY A 1 98 ? 0.663 6.113 -8.699 1.00 93.44 98 GLY A O 1
ATOM 778 N N . LEU A 1 99 ? -0.749 7.142 -7.298 1.00 94.81 99 LEU A N 1
ATOM 779 C CA . LEU A 1 99 ? -0.990 5.954 -6.477 1.00 94.81 99 LEU A CA 1
ATOM 780 C C . LEU A 1 99 ? -1.693 4.829 -7.258 1.00 94.81 99 LEU A C 1
ATOM 782 O O . LEU A 1 99 ? -1.382 3.658 -7.047 1.00 94.81 99 LEU A O 1
ATOM 786 N N . SER A 1 100 ? -2.586 5.168 -8.198 1.00 92.94 100 SER A N 1
ATOM 787 C CA . SER A 1 100 ? -3.247 4.172 -9.056 1.00 92.94 100 SER A CA 1
ATOM 788 C C . SER A 1 100 ? -2.238 3.416 -9.909 1.00 92.94 100 SER A C 1
ATOM 790 O O . SER A 1 100 ? -2.358 2.206 -10.041 1.00 92.94 100 SER A O 1
ATOM 792 N N . ILE A 1 101 ? -1.209 4.099 -10.425 1.00 91.56 101 ILE A N 1
ATOM 793 C CA . ILE A 1 101 ? -0.162 3.474 -11.248 1.00 91.56 101 ILE A CA 1
ATOM 794 C C . ILE A 1 101 ? 0.557 2.367 -10.460 1.00 91.56 101 ILE A C 1
ATOM 796 O O . ILE A 1 101 ? 0.788 1.281 -10.991 1.00 91.56 101 ILE A O 1
ATOM 800 N N . LEU A 1 102 ? 0.865 2.611 -9.181 1.00 94.25 102 LEU A N 1
ATOM 801 C CA . LEU A 1 102 ? 1.464 1.601 -8.303 1.00 94.25 102 LEU A CA 1
ATOM 802 C C . LEU A 1 102 ? 0.492 0.449 -8.022 1.00 94.25 102 LEU A C 1
ATOM 804 O O . LEU A 1 102 ? 0.867 -0.713 -8.153 1.00 94.25 102 LEU A O 1
ATOM 808 N N . VAL A 1 103 ? -0.756 0.750 -7.656 1.00 94.31 103 VAL A N 1
ATOM 809 C CA . VAL A 1 103 ? -1.757 -0.279 -7.322 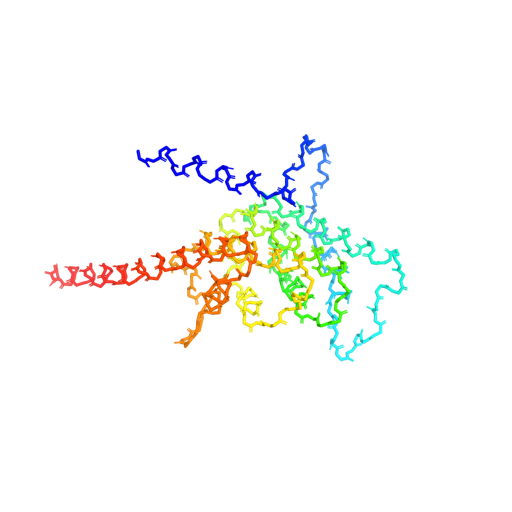1.00 94.31 103 VAL A CA 1
ATOM 810 C C . VAL A 1 103 ? -2.074 -1.171 -8.524 1.00 94.31 103 VAL A C 1
ATOM 812 O O . VAL A 1 103 ? -2.110 -2.392 -8.383 1.00 94.31 103 VAL A O 1
ATOM 815 N N . GLU A 1 104 ? -2.238 -0.595 -9.714 1.00 90.50 104 GLU A N 1
ATOM 816 C CA . GLU A 1 104 ? -2.452 -1.341 -10.959 1.00 90.50 104 GLU A CA 1
ATOM 817 C C . GLU A 1 104 ? -1.278 -2.284 -11.251 1.00 90.50 104 GLU A C 1
ATOM 819 O O . GLU A 1 104 ? -1.495 -3.468 -11.518 1.00 90.50 104 GLU A O 1
ATOM 824 N N . ALA A 1 105 ? -0.037 -1.806 -11.103 1.00 89.31 105 ALA A N 1
ATOM 825 C CA . ALA A 1 105 ? 1.157 -2.633 -11.274 1.00 89.31 105 ALA A CA 1
ATOM 826 C C . ALA A 1 105 ? 1.192 -3.824 -10.305 1.00 89.31 105 ALA A C 1
ATOM 828 O O . ALA A 1 105 ? 1.585 -4.931 -10.679 1.00 89.31 105 ALA A O 1
ATOM 829 N N . LEU A 1 106 ? 0.796 -3.607 -9.050 1.00 93.50 106 LEU A N 1
ATOM 830 C CA . LEU A 1 106 ? 0.819 -4.628 -8.002 1.00 93.50 106 LEU A CA 1
ATOM 831 C C . LEU A 1 106 ? -0.262 -5.700 -8.185 1.00 93.50 106 LEU A C 1
ATOM 833 O O . LEU A 1 106 ? -0.038 -6.857 -7.821 1.00 93.50 106 LEU A O 1
ATOM 837 N N . LEU A 1 107 ? -1.408 -5.330 -8.762 1.00 91.31 107 LEU A N 1
ATOM 838 C CA . LEU A 1 107 ? -2.523 -6.240 -9.034 1.00 91.31 107 LEU A CA 1
ATOM 839 C C . LEU A 1 107 ? -2.410 -6.949 -10.390 1.00 91.31 107 LEU A C 1
ATOM 841 O O . LEU A 1 107 ? -3.028 -7.995 -10.593 1.00 91.31 107 LEU A O 1
ATOM 845 N N . ALA A 1 108 ? -1.614 -6.427 -11.321 1.00 86.44 108 ALA A N 1
ATOM 846 C CA . ALA A 1 108 ? -1.393 -7.072 -12.604 1.00 86.44 108 ALA A CA 1
ATOM 847 C C . ALA A 1 108 ? -0.555 -8.361 -12.448 1.00 86.44 108 ALA A C 1
ATOM 849 O O . ALA A 1 108 ? 0.610 -8.366 -12.027 1.00 86.44 108 ALA A O 1
ATOM 850 N N . SER A 1 109 ? -1.155 -9.493 -12.832 1.00 81.62 109 SER A N 1
ATOM 851 C CA . SER A 1 109 ? -0.552 -10.839 -12.742 1.00 81.62 109 SER A CA 1
ATOM 852 C C . SER A 1 109 ? 0.741 -10.987 -13.546 1.00 81.62 109 SER A C 1
ATOM 854 O O . SER A 1 109 ? 1.605 -11.813 -13.258 1.00 81.62 109 SER A O 1
ATOM 856 N N . SER A 1 110 ? 0.866 -10.146 -14.548 1.00 78.69 110 SER A N 1
ATOM 857 C CA . SER A 1 110 ? 1.927 -10.041 -15.527 1.00 78.69 110 SER A CA 1
ATOM 858 C C . SER A 1 110 ? 3.111 -9.172 -15.153 1.00 78.69 110 SER A C 1
ATOM 860 O O . SER A 1 110 ? 4.129 -9.234 -15.843 1.00 78.69 110 SER A O 1
ATOM 862 N N . THR A 1 111 ? 2.977 -8.324 -14.134 1.00 83.94 111 THR A N 1
ATOM 863 C CA . THR A 1 111 ? 4.070 -7.450 -13.719 1.00 83.94 111 THR A CA 1
ATOM 864 C C . THR A 1 111 ? 5.271 -8.320 -13.351 1.00 83.94 111 THR A C 1
ATOM 866 O O . THR A 1 111 ? 5.118 -9.224 -12.520 1.00 83.94 111 THR A O 1
ATOM 869 N N . PRO A 1 112 ? 6.453 -8.091 -13.956 1.00 84.00 112 PRO A N 1
ATOM 870 C CA . PRO A 1 112 ? 7.642 -8.858 -13.623 1.00 84.00 112 PRO A CA 1
ATOM 871 C C . PRO A 1 112 ? 7.938 -8.769 -12.131 1.00 84.00 112 PRO A C 1
ATOM 873 O O . PRO A 1 112 ? 7.810 -7.709 -11.522 1.00 84.00 112 PRO A O 1
ATOM 876 N N . GLU A 1 113 ? 8.395 -9.877 -11.560 1.00 85.62 113 GLU A N 1
ATOM 877 C CA . GLU A 1 113 ? 8.619 -10.007 -10.122 1.00 85.62 113 GLU A CA 1
ATOM 878 C C . GLU A 1 113 ? 9.523 -8.909 -9.550 1.00 85.62 113 GLU A C 1
ATOM 880 O O . GLU A 1 113 ? 9.166 -8.295 -8.550 1.00 85.62 113 GLU A O 1
ATOM 885 N N . ILE A 1 114 ? 10.635 -8.600 -10.226 1.00 86.25 114 ILE A N 1
ATOM 886 C CA . ILE A 1 114 ? 11.573 -7.552 -9.801 1.00 86.25 114 ILE A CA 1
ATOM 887 C C . ILE A 1 114 ? 10.939 -6.152 -9.806 1.00 86.25 114 ILE A C 1
ATOM 889 O O . ILE A 1 114 ? 11.182 -5.352 -8.907 1.00 86.25 114 ILE A O 1
ATOM 893 N N . ILE A 1 115 ? 10.072 -5.867 -10.783 1.00 88.81 115 ILE A N 1
ATOM 894 C CA . ILE A 1 115 ? 9.342 -4.596 -10.855 1.00 88.81 115 ILE A CA 1
ATOM 895 C C . ILE A 1 115 ? 8.263 -4.556 -9.773 1.00 88.81 115 ILE A C 1
ATOM 897 O O . ILE A 1 115 ? 8.081 -3.527 -9.131 1.00 88.81 115 ILE A O 1
ATOM 901 N N . ARG A 1 116 ? 7.580 -5.679 -9.518 1.00 91.19 116 ARG A N 1
ATOM 902 C CA . ARG A 1 116 ? 6.582 -5.791 -8.449 1.00 91.19 116 ARG A CA 1
ATOM 903 C C . ARG A 1 116 ? 7.208 -5.587 -7.071 1.00 91.19 116 ARG A C 1
ATOM 905 O O . ARG A 1 116 ? 6.636 -4.865 -6.260 1.00 91.19 116 ARG A O 1
ATOM 912 N N . ALA A 1 117 ? 8.375 -6.179 -6.821 1.00 90.94 117 ALA A N 1
ATOM 913 C CA . ALA A 1 117 ? 9.123 -5.987 -5.584 1.00 90.94 117 ALA A CA 1
ATOM 914 C C . ALA A 1 117 ? 9.476 -4.507 -5.385 1.00 90.94 117 ALA A C 1
ATOM 916 O O . ALA A 1 117 ? 9.166 -3.941 -4.337 1.00 90.94 117 ALA A O 1
ATOM 917 N N . GLN A 1 118 ? 10.001 -3.845 -6.422 1.00 93.12 118 GLN A N 1
ATOM 918 C CA . GLN A 1 118 ? 10.283 -2.411 -6.363 1.00 93.12 118 GLN A CA 1
ATOM 919 C C . GLN A 1 118 ? 9.011 -1.571 -6.168 1.00 93.12 118 GLN A C 1
ATOM 921 O O . GLN A 1 118 ? 9.019 -0.637 -5.373 1.00 93.12 118 GLN A O 1
ATOM 926 N N . ALA A 1 119 ? 7.905 -1.893 -6.843 1.00 95.00 119 ALA A N 1
ATOM 927 C CA . ALA A 1 119 ? 6.641 -1.172 -6.685 1.00 95.00 119 ALA A CA 1
ATOM 928 C C . ALA A 1 119 ? 6.103 -1.284 -5.250 1.00 95.00 119 ALA A C 1
ATOM 930 O O . ALA A 1 119 ? 5.641 -0.291 -4.688 1.00 95.00 119 ALA A O 1
ATOM 931 N N . TRP A 1 120 ? 6.227 -2.462 -4.631 1.00 95.12 120 TRP A N 1
ATOM 932 C CA . TRP A 1 120 ? 5.904 -2.671 -3.221 1.00 95.12 120 TRP A CA 1
ATOM 933 C C . TRP A 1 120 ? 6.776 -1.817 -2.301 1.00 95.12 120 TRP A C 1
ATOM 935 O O . TRP A 1 120 ? 6.251 -1.137 -1.421 1.00 95.12 120 TRP A O 1
ATOM 945 N N . GLN A 1 121 ? 8.094 -1.828 -2.508 1.00 93.38 121 GLN A N 1
ATOM 946 C CA . GLN A 1 121 ? 9.035 -1.029 -1.720 1.00 93.38 121 GLN A CA 1
ATOM 947 C C . GLN A 1 121 ? 8.747 0.474 -1.859 1.00 93.38 121 GLN A C 1
ATOM 949 O O . GLN A 1 121 ? 8.666 1.183 -0.856 1.00 93.38 121 GLN A O 1
ATOM 954 N N . SER A 1 122 ? 8.515 0.947 -3.084 1.00 95.12 122 SER A N 1
ATOM 955 C CA . SER A 1 122 ? 8.163 2.337 -3.376 1.00 95.12 122 SER A CA 1
ATOM 956 C C . SER A 1 122 ? 6.853 2.747 -2.708 1.00 95.12 122 SER A C 1
ATOM 958 O O . SER A 1 122 ? 6.798 3.795 -2.069 1.00 95.12 122 SER A O 1
ATOM 960 N N . LEU A 1 123 ? 5.816 1.907 -2.783 1.00 96.62 123 LEU A N 1
ATOM 961 C CA . LEU A 1 123 ? 4.543 2.155 -2.108 1.00 96.62 123 LEU A CA 1
ATOM 962 C C . LEU A 1 123 ? 4.716 2.248 -0.585 1.00 96.62 123 LEU A C 1
ATOM 964 O O . LEU A 1 123 ? 4.215 3.188 0.031 1.00 96.62 123 LEU A O 1
ATOM 968 N N . CYS A 1 124 ? 5.451 1.308 0.017 1.00 94.69 124 CYS A N 1
ATOM 969 C CA . CYS A 1 124 ? 5.764 1.333 1.445 1.00 94.69 124 CYS A CA 1
ATOM 970 C C . CYS A 1 124 ? 6.480 2.627 1.844 1.00 94.69 124 CYS A C 1
ATOM 972 O O . CYS A 1 124 ? 6.109 3.241 2.843 1.00 94.69 124 CYS A O 1
ATOM 974 N N . LEU A 1 125 ? 7.483 3.048 1.068 1.00 93.06 125 LEU A N 1
ATOM 975 C CA . LEU A 1 125 ? 8.260 4.248 1.360 1.00 93.06 125 LEU A CA 1
ATOM 976 C C . LEU A 1 125 ? 7.397 5.513 1.278 1.00 93.06 125 LEU A C 1
ATOM 978 O O . LEU A 1 125 ? 7.484 6.353 2.171 1.00 93.06 125 LEU A O 1
ATOM 982 N N . ILE A 1 126 ? 6.528 5.623 0.268 1.00 94.62 126 ILE A N 1
ATOM 983 C CA . ILE A 1 126 ? 5.586 6.744 0.132 1.00 94.62 126 ILE A CA 1
ATOM 984 C C . ILE A 1 126 ? 4.655 6.789 1.345 1.00 94.62 126 ILE A C 1
ATOM 986 O O . ILE A 1 126 ? 4.614 7.786 2.060 1.00 94.62 126 ILE A O 1
ATOM 990 N N . LEU A 1 127 ? 3.943 5.694 1.624 1.00 94.88 127 LEU A N 1
ATOM 991 C CA . LEU A 1 127 ? 2.941 5.650 2.694 1.00 94.88 127 LEU A CA 1
ATOM 992 C C . LEU A 1 127 ? 3.539 5.806 4.093 1.00 94.88 127 LEU A C 1
ATOM 994 O O . LEU A 1 127 ? 2.824 6.180 5.020 1.00 94.88 127 LEU A O 1
ATOM 998 N N . LEU A 1 128 ? 4.826 5.518 4.266 1.00 92.31 128 LEU A N 1
ATOM 999 C CA . LEU A 1 128 ? 5.522 5.735 5.527 1.00 92.31 128 LEU A CA 1
ATOM 1000 C C . LEU A 1 128 ? 5.929 7.202 5.727 1.00 92.31 128 LEU A C 1
ATOM 1002 O O . LEU A 1 128 ? 5.875 7.668 6.860 1.00 92.31 128 LEU A O 1
ATOM 1006 N N . ASN A 1 129 ? 6.310 7.918 4.662 1.00 91.06 129 ASN A N 1
ATOM 1007 C CA . ASN A 1 129 ? 7.058 9.179 4.783 1.00 91.06 129 ASN A CA 1
ATOM 1008 C C . ASN A 1 129 ? 6.336 10.437 4.293 1.00 91.06 129 ASN A C 1
ATOM 1010 O O . ASN A 1 129 ? 6.851 11.531 4.513 1.00 91.06 129 ASN A O 1
ATOM 1014 N N . VAL A 1 130 ? 5.186 10.328 3.626 1.00 92.00 130 VAL A N 1
ATOM 1015 C CA . VAL A 1 130 ? 4.374 11.522 3.334 1.00 92.00 130 VAL A CA 1
ATOM 1016 C C . VAL A 1 130 ? 3.783 12.097 4.625 1.00 92.00 130 VAL A C 1
ATOM 1018 O O . VAL A 1 130 ? 3.446 11.335 5.541 1.00 92.00 130 VAL A O 1
ATOM 1021 N N . GLU A 1 131 ? 3.625 13.420 4.684 1.00 91.69 131 GLU A N 1
ATOM 1022 C CA . GLU A 1 131 ? 2.947 14.104 5.793 1.00 91.69 131 GLU A CA 1
ATOM 1023 C C . GLU A 1 131 ? 1.494 13.634 5.953 1.00 91.69 131 GLU A C 1
ATOM 1025 O O . GLU A 1 131 ? 0.917 12.976 5.080 1.00 91.69 131 GLU A O 1
ATOM 1030 N N . GLU A 1 132 ? 0.906 13.922 7.111 1.00 90.69 132 GLU A N 1
ATOM 1031 C CA . GLU A 1 132 ? -0.395 13.366 7.480 1.00 90.69 132 GLU A CA 1
ATOM 1032 C C . GLU A 1 132 ? -1.537 13.846 6.575 1.00 90.69 132 GLU A C 1
ATOM 1034 O O . GLU A 1 132 ? -2.368 13.042 6.164 1.00 90.69 132 GLU A O 1
ATOM 1039 N N . ASP A 1 133 ? -1.545 15.116 6.176 1.00 91.38 133 ASP A N 1
ATOM 1040 C CA . ASP A 1 133 ? -2.525 15.670 5.233 1.00 91.38 133 ASP A CA 1
ATOM 1041 C C . ASP A 1 133 ? -2.471 14.968 3.862 1.00 91.38 133 ASP A C 1
ATOM 1043 O O . ASP A 1 133 ? -3.502 14.566 3.310 1.00 91.38 133 ASP A O 1
ATOM 1047 N N . VAL A 1 134 ? -1.264 14.730 3.340 1.00 93.38 134 VAL A N 1
ATOM 1048 C CA . VAL A 1 134 ? -1.050 14.004 2.087 1.00 93.38 134 VAL A CA 1
ATOM 1049 C C . VAL A 1 134 ? -1.510 12.559 2.241 1.00 93.38 134 VAL A C 1
ATOM 1051 O O . VAL A 1 134 ? -2.234 12.053 1.383 1.00 93.38 134 VAL A O 1
ATOM 1054 N N . PHE A 1 135 ? -1.143 11.896 3.342 1.00 95.12 135 PHE A N 1
ATOM 1055 C CA . PHE A 1 135 ? -1.576 10.533 3.638 1.00 95.12 135 PHE A CA 1
ATOM 1056 C C . PHE A 1 135 ? -3.103 10.421 3.651 1.00 95.12 135 PHE A C 1
ATOM 1058 O O . PHE A 1 135 ? -3.653 9.572 2.948 1.00 95.12 135 PHE A O 1
ATOM 1065 N N . GLN A 1 136 ? -3.801 11.311 4.360 1.00 94.06 136 GLN A N 1
ATOM 1066 C CA . GLN A 1 136 ? -5.265 11.337 4.399 1.00 94.06 136 GLN A CA 1
ATOM 1067 C C . GLN A 1 136 ? -5.867 11.471 2.992 1.00 94.06 136 GLN A C 1
ATOM 1069 O O . GLN A 1 136 ? -6.798 10.738 2.648 1.00 94.06 136 GLN A O 1
ATOM 1074 N N . ARG A 1 137 ? -5.304 12.331 2.132 1.00 93.50 137 ARG A N 1
ATOM 1075 C CA . ARG A 1 137 ? -5.746 12.468 0.731 1.00 93.50 137 ARG A CA 1
ATOM 1076 C C . ARG A 1 137 ? -5.537 11.192 -0.087 1.00 93.50 137 ARG A C 1
ATOM 1078 O O . ARG A 1 137 ? -6.399 10.863 -0.902 1.00 93.50 137 ARG A O 1
ATOM 1085 N N . LEU A 1 138 ? -4.450 10.453 0.145 1.00 95.19 138 LEU A N 1
ATOM 1086 C CA . LEU A 1 138 ? -4.225 9.144 -0.484 1.00 95.19 138 LEU A CA 1
ATOM 1087 C C . LEU A 1 138 ? -5.265 8.108 -0.040 1.00 95.19 138 LEU A C 1
ATOM 1089 O O . LEU A 1 138 ? -5.732 7.324 -0.864 1.00 95.19 138 LEU A O 1
ATOM 1093 N N . ILE A 1 139 ? -5.667 8.116 1.235 1.00 95.94 139 ILE A N 1
ATOM 1094 C CA . ILE A 1 139 ? -6.724 7.223 1.732 1.00 95.94 139 ILE A CA 1
ATOM 1095 C C . ILE A 1 139 ? -8.079 7.562 1.098 1.00 95.94 139 ILE A C 1
ATOM 1097 O O . ILE A 1 139 ? -8.784 6.666 0.631 1.00 95.94 139 ILE A O 1
ATOM 1101 N N . ILE A 1 140 ? -8.417 8.852 1.017 1.00 93.94 140 ILE A N 1
ATOM 1102 C CA . ILE A 1 140 ? -9.672 9.341 0.421 1.00 93.94 140 ILE A CA 1
ATOM 1103 C C . ILE A 1 140 ? -9.784 8.978 -1.067 1.00 93.94 140 ILE A C 1
ATOM 1105 O O . ILE A 1 140 ? -10.894 8.772 -1.558 1.00 93.94 140 ILE A O 1
ATOM 1109 N N . GLY A 1 141 ? -8.660 8.857 -1.783 1.00 92.00 141 GLY A N 1
ATOM 1110 C CA . GLY A 1 141 ? -8.629 8.416 -3.184 1.00 92.00 141 GLY A CA 1
ATOM 1111 C C . GLY A 1 141 ? -9.121 6.977 -3.409 1.00 92.00 141 GLY A C 1
ATOM 1112 O O . GLY A 1 141 ? -9.556 6.633 -4.510 1.00 92.00 141 GLY A O 1
ATOM 1113 N N . ARG A 1 142 ? -9.150 6.153 -2.351 1.00 91.81 142 ARG A N 1
ATOM 1114 C CA . ARG A 1 142 ? -9.615 4.752 -2.335 1.00 91.81 142 ARG A CA 1
ATOM 1115 C C . ARG A 1 142 ? -8.818 3.776 -3.205 1.00 91.81 142 ARG A C 1
ATOM 1117 O O . ARG A 1 142 ? -9.185 2.607 -3.280 1.00 91.81 142 ARG A O 1
ATOM 1124 N N . GLU A 1 143 ? -7.694 4.168 -3.803 1.00 93.00 143 GLU A N 1
ATOM 1125 C CA . GLU A 1 143 ? -6.832 3.222 -4.526 1.00 93.00 143 GLU A CA 1
ATOM 1126 C C . GLU A 1 143 ? -6.317 2.092 -3.620 1.00 93.00 143 GLU A C 1
ATOM 1128 O O . GLU A 1 143 ? -6.203 0.948 -4.055 1.00 93.00 143 GLU A O 1
ATOM 1133 N N . LEU A 1 144 ? -6.048 2.376 -2.342 1.00 93.69 144 LEU A N 1
ATOM 1134 C CA . LEU A 1 144 ? -5.625 1.340 -1.392 1.00 93.69 144 LEU A CA 1
ATOM 1135 C C . LEU A 1 144 ? -6.752 0.365 -1.037 1.00 93.69 144 LEU A C 1
ATOM 1137 O O . LEU A 1 144 ? -6.477 -0.805 -0.796 1.00 93.69 144 LEU A O 1
ATOM 1141 N N . ASP A 1 145 ? -8.011 0.804 -1.043 1.00 91.31 145 ASP A N 1
ATOM 1142 C CA . ASP A 1 145 ? -9.161 -0.093 -0.864 1.00 91.31 145 ASP A CA 1
ATOM 1143 C C . ASP A 1 145 ? -9.216 -1.135 -1.994 1.00 91.31 145 ASP A C 1
ATOM 1145 O O . ASP A 1 145 ? -9.416 -2.327 -1.747 1.00 91.31 145 ASP A O 1
ATOM 1149 N N . VAL A 1 146 ? -8.915 -0.710 -3.229 1.00 91.50 146 VAL A N 1
ATOM 1150 C CA . VAL A 1 146 ? -8.763 -1.610 -4.385 1.00 91.50 146 VAL A CA 1
ATOM 1151 C C . VAL A 1 146 ? -7.610 -2.592 -4.171 1.00 91.50 146 VAL A C 1
ATOM 1153 O O . VAL A 1 146 ? -7.770 -3.780 -4.439 1.00 91.50 146 VAL A O 1
ATOM 1156 N N . LEU A 1 147 ? -6.471 -2.132 -3.645 1.00 93.75 147 LEU A N 1
ATOM 1157 C CA . LEU A 1 147 ? -5.322 -2.993 -3.351 1.00 93.75 147 LEU A CA 1
ATOM 1158 C C . LEU A 1 147 ? -5.653 -4.090 -2.324 1.00 93.75 147 LEU A C 1
ATOM 1160 O O . LEU A 1 147 ? -5.294 -5.246 -2.535 1.00 93.75 147 LEU A O 1
ATOM 1164 N N . TRP A 1 148 ? -6.341 -3.748 -1.228 1.00 92.62 148 TRP A N 1
ATOM 1165 C CA . TRP A 1 148 ? -6.700 -4.698 -0.160 1.00 92.62 148 TRP A CA 1
ATOM 1166 C C . TRP A 1 148 ? -7.859 -5.627 -0.529 1.00 92.62 148 TRP A C 1
ATOM 1168 O O . TRP A 1 148 ? -7.961 -6.745 -0.014 1.00 92.62 148 TRP A O 1
ATOM 1178 N N . SER A 1 149 ? -8.750 -5.156 -1.398 1.00 89.62 149 SER A N 1
ATOM 1179 C CA . SER A 1 149 ? -9.834 -5.961 -1.964 1.00 89.62 149 SER A CA 1
ATOM 1180 C C . SER A 1 149 ? -9.353 -6.878 -3.084 1.00 89.62 149 SER A C 1
ATOM 1182 O O . SER A 1 149 ? -9.993 -7.891 -3.357 1.00 89.62 149 SER A O 1
ATOM 1184 N N . GLY A 1 150 ? -8.246 -6.523 -3.733 1.00 87.62 150 GLY A N 1
ATOM 1185 C CA . GLY A 1 150 ? -7.627 -7.308 -4.787 1.00 87.62 150 GLY A CA 1
ATOM 1186 C C . GLY A 1 150 ? -6.886 -8.545 -4.279 1.00 87.62 150 GLY A C 1
ATOM 1187 O O . GLY A 1 150 ? -6.748 -8.795 -3.081 1.00 87.62 150 GLY A O 1
ATOM 1188 N N . GLU A 1 151 ? -6.370 -9.314 -5.234 1.00 87.88 151 GLU A N 1
ATOM 1189 C CA . GLU A 1 151 ? -5.560 -10.510 -4.996 1.00 87.88 151 GLU A CA 1
ATOM 1190 C C . GLU A 1 151 ? -4.150 -10.296 -5.572 1.00 87.88 151 GLU A C 1
ATOM 1192 O O . GLU A 1 151 ? -3.831 -10.820 -6.643 1.00 87.88 151 GLU A O 1
ATOM 1197 N N . PRO A 1 152 ? -3.294 -9.482 -4.919 1.00 90.50 152 PRO A N 1
ATOM 1198 C CA . PRO A 1 152 ? -1.922 -9.311 -5.376 1.00 90.50 152 PRO A CA 1
ATOM 1199 C C . PRO A 1 152 ? -1.171 -10.648 -5.345 1.00 90.50 152 PRO A C 1
ATOM 1201 O O . PRO A 1 152 ? -1.409 -11.511 -4.498 1.00 90.50 152 PRO A O 1
ATOM 1204 N N . ASP A 1 153 ? -0.211 -10.818 -6.251 1.00 89.00 153 ASP A N 1
ATOM 1205 C CA . ASP A 1 153 ? 0.616 -12.025 -6.290 1.00 89.00 153 ASP A CA 1
ATOM 1206 C C . ASP A 1 153 ? 1.688 -11.994 -5.184 1.00 89.00 153 ASP A C 1
ATOM 1208 O O . ASP A 1 153 ? 2.733 -11.344 -5.302 1.00 89.00 153 ASP A O 1
ATOM 1212 N N . LEU A 1 154 ? 1.406 -12.730 -4.104 1.00 91.00 154 LEU A N 1
ATOM 1213 C CA . LEU A 1 154 ? 2.219 -12.834 -2.885 1.00 91.00 154 LEU A CA 1
ATOM 1214 C C . LEU A 1 154 ? 2.949 -14.181 -2.755 1.00 91.00 154 LEU A C 1
ATOM 1216 O O . LEU A 1 154 ? 3.309 -14.587 -1.645 1.00 91.00 154 LEU A O 1
ATOM 1220 N N . ARG A 1 155 ? 3.157 -14.906 -3.864 1.00 89.88 155 ARG A N 1
ATOM 1221 C CA . ARG A 1 155 ? 3.893 -16.187 -3.855 1.00 89.88 155 ARG A CA 1
ATOM 1222 C C . ARG A 1 155 ? 5.320 -16.007 -3.338 1.00 89.88 155 ARG A C 1
ATOM 1224 O O . ARG A 1 155 ? 5.817 -16.825 -2.568 1.00 89.88 155 ARG A O 1
ATOM 1231 N N . ILE A 1 156 ? 5.939 -14.899 -3.724 1.00 89.31 156 ILE A N 1
ATOM 1232 C CA . ILE A 1 156 ? 7.297 -14.528 -3.338 1.00 89.31 156 ILE A CA 1
ATOM 1233 C C . ILE A 1 156 ? 7.296 -13.953 -1.926 1.00 89.31 156 ILE A C 1
ATOM 1235 O O . ILE A 1 156 ? 6.469 -13.104 -1.587 1.00 89.31 156 ILE A O 1
ATOM 1239 N N . GLU A 1 157 ? 8.229 -14.427 -1.105 1.00 90.25 157 GLU A N 1
ATOM 1240 C CA . GLU A 1 157 ? 8.327 -14.051 0.304 1.00 90.25 157 GLU A CA 1
ATOM 1241 C C . GLU A 1 157 ? 8.540 -12.554 0.501 1.00 90.25 157 GLU A C 1
ATOM 1243 O O . GLU A 1 157 ? 7.815 -11.944 1.281 1.00 90.25 157 GLU A O 1
ATOM 1248 N N . GLU A 1 158 ? 9.439 -11.939 -0.266 1.00 89.62 158 GLU A N 1
ATOM 1249 C CA . GLU A 1 158 ? 9.683 -10.498 -0.201 1.00 89.62 158 GLU A CA 1
ATOM 1250 C C . GLU A 1 158 ? 8.410 -9.676 -0.474 1.00 89.62 158 GLU A C 1
ATOM 1252 O O . GLU A 1 158 ? 8.074 -8.775 0.294 1.00 89.62 158 GLU A O 1
ATOM 1257 N N . ASN A 1 159 ? 7.638 -10.029 -1.508 1.00 91.81 159 ASN A N 1
ATOM 1258 C CA . ASN A 1 159 ? 6.379 -9.342 -1.823 1.00 91.81 159 ASN A CA 1
ATOM 1259 C C . ASN A 1 159 ? 5.363 -9.473 -0.683 1.00 91.81 159 ASN A C 1
ATOM 1261 O O . ASN A 1 159 ? 4.683 -8.509 -0.341 1.00 91.81 159 ASN A O 1
ATOM 1265 N N . ARG A 1 160 ? 5.280 -10.652 -0.061 1.00 94.19 160 ARG A N 1
ATOM 1266 C CA . ARG A 1 160 ? 4.405 -10.904 1.089 1.00 94.19 160 ARG A CA 1
ATOM 1267 C C . ARG A 1 160 ? 4.840 -10.115 2.327 1.00 94.19 160 ARG A C 1
ATOM 1269 O O . ARG A 1 160 ? 3.989 -9.557 3.016 1.00 94.19 160 ARG A O 1
ATOM 1276 N N . MET A 1 161 ? 6.145 -10.021 2.578 1.00 93.31 161 MET A N 1
ATOM 1277 C CA . MET A 1 161 ? 6.723 -9.186 3.635 1.00 93.31 161 MET A CA 1
ATOM 1278 C C . MET A 1 161 ? 6.393 -7.708 3.425 1.00 93.31 161 MET A C 1
ATOM 1280 O O . MET A 1 161 ? 5.894 -7.055 4.343 1.00 93.31 161 MET A O 1
ATOM 1284 N N . ASN A 1 162 ? 6.597 -7.191 2.212 1.00 93.56 162 ASN A N 1
ATOM 1285 C CA . ASN A 1 162 ? 6.283 -5.803 1.889 1.00 93.56 162 ASN A CA 1
ATOM 1286 C C . ASN A 1 162 ? 4.778 -5.520 1.976 1.00 93.56 162 ASN A C 1
ATOM 1288 O O . ASN A 1 162 ? 4.385 -4.507 2.546 1.00 93.56 162 ASN A O 1
ATOM 1292 N N . PHE A 1 163 ? 3.932 -6.438 1.502 1.00 95.62 163 PHE A N 1
ATOM 1293 C CA . PHE A 1 163 ? 2.475 -6.336 1.605 1.00 95.62 163 PHE A CA 1
ATOM 1294 C C . PHE A 1 163 ? 2.001 -6.204 3.059 1.00 95.62 163 PHE A C 1
ATOM 1296 O O . PHE A 1 163 ? 1.241 -5.291 3.383 1.00 95.62 163 PHE A O 1
ATOM 1303 N N . VAL A 1 164 ? 2.471 -7.074 3.960 1.00 95.56 164 VAL A N 1
ATOM 1304 C CA . VAL A 1 164 ? 2.073 -7.026 5.378 1.00 95.56 164 VAL A CA 1
ATOM 1305 C C . VAL A 1 164 ? 2.689 -5.823 6.104 1.00 95.56 164 VAL A C 1
ATOM 1307 O O . VAL A 1 164 ? 2.045 -5.241 6.982 1.00 95.56 164 VAL A O 1
ATOM 1310 N N . SER A 1 165 ? 3.886 -5.388 5.705 1.00 93.69 165 SER A N 1
ATOM 1311 C CA . SER A 1 165 ? 4.483 -4.146 6.205 1.00 93.69 165 SER A CA 1
ATOM 1312 C C . SER A 1 165 ? 3.637 -2.931 5.809 1.00 93.69 165 SER A C 1
ATOM 1314 O O . SER A 1 165 ? 3.263 -2.132 6.667 1.00 93.69 165 SER A O 1
ATOM 1316 N N . CYS A 1 166 ? 3.232 -2.847 4.537 1.00 95.81 166 CYS A N 1
ATOM 1317 C CA . CYS A 1 166 ? 2.334 -1.816 4.021 1.00 95.81 166 CYS A CA 1
ATOM 1318 C C . CYS A 1 166 ? 0.991 -1.816 4.765 1.00 95.81 166 CYS A C 1
ATOM 1320 O O . CYS A 1 166 ? 0.530 -0.769 5.222 1.00 95.81 166 CYS A O 1
ATOM 1322 N N . LEU A 1 167 ? 0.393 -2.998 4.947 1.00 96.38 167 LEU A N 1
ATOM 1323 C CA . LEU A 1 167 ? -0.843 -3.197 5.704 1.00 96.38 167 LEU A CA 1
ATOM 1324 C C . LEU A 1 167 ? -0.733 -2.623 7.120 1.00 96.38 167 LEU A C 1
ATOM 1326 O O . LEU A 1 167 ? -1.611 -1.882 7.569 1.00 96.38 167 LEU A O 1
ATOM 1330 N N . LYS A 1 168 ? 0.350 -2.955 7.829 1.00 96.12 168 LYS A N 1
ATOM 1331 C CA . LYS A 1 168 ? 0.622 -2.439 9.171 1.00 96.12 168 LYS A CA 1
ATOM 1332 C C . LYS A 1 168 ? 0.776 -0.920 9.161 1.00 96.12 168 LYS A C 1
ATOM 1334 O O . LYS A 1 168 ? 0.135 -0.270 9.983 1.00 96.12 168 LYS A O 1
ATOM 1339 N N . THR A 1 169 ? 1.585 -0.363 8.260 1.00 95.69 169 THR A N 1
ATOM 1340 C CA . THR A 1 169 ? 1.809 1.088 8.158 1.00 95.69 169 THR A CA 1
ATOM 1341 C C . THR A 1 169 ? 0.493 1.833 7.976 1.00 95.69 169 THR A C 1
ATOM 1343 O O . THR A 1 169 ? 0.181 2.714 8.774 1.00 95.69 169 THR A O 1
ATOM 1346 N N . VAL A 1 170 ? -0.333 1.418 7.011 1.00 96.88 170 VAL A N 1
ATOM 1347 C CA . VAL A 1 170 ? -1.645 2.038 6.775 1.00 96.88 170 VAL A CA 1
ATOM 1348 C C . VAL A 1 170 ? -2.535 1.906 8.009 1.00 96.88 170 VAL A C 1
ATOM 1350 O O . VAL A 1 170 ? -3.065 2.899 8.492 1.00 96.88 170 VAL A O 1
ATOM 1353 N N . SER A 1 171 ? -2.636 0.712 8.595 1.00 96.38 171 SER A N 1
ATOM 1354 C CA . SER A 1 171 ? -3.501 0.463 9.762 1.00 96.38 171 SER A CA 1
ATOM 1355 C C . SER A 1 171 ? -3.115 1.287 10.999 1.00 96.38 171 SER A C 1
ATOM 1357 O O . SER A 1 171 ? -3.962 1.619 11.838 1.00 96.38 171 SER A O 1
ATOM 1359 N N . MET A 1 172 ? -1.824 1.592 11.143 1.00 95.62 172 MET A N 1
ATOM 1360 C CA . MET A 1 172 ? -1.310 2.431 12.220 1.00 95.62 172 MET A CA 1
ATOM 1361 C C . MET A 1 172 ? -1.575 3.917 11.977 1.00 95.62 172 MET A C 1
ATOM 1363 O O . MET A 1 172 ? -1.910 4.598 12.945 1.00 95.62 172 MET A O 1
ATOM 1367 N N . ARG A 1 173 ? -1.453 4.383 10.728 1.00 95.56 173 ARG A N 1
ATOM 1368 C CA . ARG A 1 173 ? -1.565 5.801 10.359 1.00 95.56 173 ARG A CA 1
ATOM 1369 C C . ARG A 1 173 ? -2.988 6.306 10.152 1.00 95.56 173 ARG A C 1
ATOM 1371 O O . ARG A 1 173 ? -3.239 7.452 10.479 1.00 95.56 173 ARG A O 1
ATOM 1378 N N . ILE A 1 174 ? -3.909 5.482 9.644 1.00 94.25 174 ILE A N 1
ATOM 1379 C CA . ILE A 1 174 ? -5.307 5.921 9.487 1.00 94.25 174 ILE A CA 1
ATOM 1380 C C . ILE A 1 174 ? -5.906 6.343 10.835 1.00 94.25 174 ILE A C 1
ATOM 1382 O O . ILE A 1 174 ? -5.384 6.009 11.897 1.00 94.25 174 ILE A O 1
ATOM 1386 N N . ASP A 1 175 ? -7.032 7.032 10.806 1.00 91.00 175 ASP A N 1
ATOM 1387 C CA . ASP A 1 175 ? -7.789 7.489 11.971 1.00 91.00 175 ASP A CA 1
ATOM 1388 C C . ASP A 1 175 ? -9.269 7.086 11.841 1.00 91.00 175 ASP A C 1
ATOM 1390 O O . ASP A 1 175 ? -9.637 6.244 11.014 1.00 91.00 175 ASP A O 1
ATOM 1394 N N . VAL A 1 176 ? -10.117 7.601 12.730 1.00 90.12 176 VAL A N 1
ATOM 1395 C CA . VAL A 1 176 ? -11.552 7.279 12.741 1.00 90.12 176 VAL A CA 1
ATOM 1396 C C . VAL A 1 176 ? -12.252 7.902 11.529 1.00 90.12 176 VAL A C 1
ATOM 1398 O O . VAL A 1 176 ? -13.223 7.347 11.018 1.00 90.12 176 VAL A O 1
ATOM 1401 N N . GLU A 1 177 ? -11.742 9.034 11.058 1.00 90.44 177 GLU A N 1
ATOM 1402 C CA . GLU A 1 177 ? -12.260 9.843 9.965 1.00 90.44 177 GLU A CA 1
ATOM 1403 C C . GLU A 1 177 ? -11.929 9.248 8.589 1.00 90.44 177 GLU A C 1
ATOM 1405 O O . GLU A 1 177 ? -12.738 9.339 7.665 1.00 90.44 177 GLU A O 1
ATOM 1410 N N . THR A 1 178 ? -10.769 8.603 8.453 1.00 92.75 178 THR A N 1
ATOM 1411 C CA . THR A 1 178 ? -10.282 8.010 7.198 1.00 92.75 178 THR A CA 1
ATOM 1412 C C . THR A 1 178 ? -10.618 6.528 7.040 1.00 92.75 178 THR A C 1
ATOM 1414 O O . THR A 1 178 ? -10.727 6.047 5.911 1.00 92.75 178 THR A O 1
ATOM 1417 N N . LEU A 1 179 ? -10.858 5.797 8.137 1.00 91.06 179 LEU A N 1
ATOM 1418 C CA . LEU A 1 179 ? -11.271 4.388 8.092 1.00 91.06 179 LEU A CA 1
ATOM 1419 C C . LEU A 1 179 ? -12.480 4.117 7.163 1.00 91.06 179 LEU A C 1
ATOM 1421 O O . LEU A 1 179 ? -12.422 3.128 6.430 1.00 91.06 179 LEU A O 1
ATOM 1425 N N . PRO A 1 180 ? -13.531 4.967 7.104 1.00 89.81 180 PRO A N 1
ATOM 1426 C CA . PRO A 1 180 ? -14.656 4.779 6.188 1.00 89.81 180 PRO A CA 1
ATOM 1427 C C . PRO A 1 180 ? -14.299 4.687 4.702 1.00 89.81 180 PRO A C 1
ATOM 1429 O O . PRO A 1 180 ? -15.053 4.088 3.942 1.00 89.81 180 PRO A O 1
ATOM 1432 N N . PHE A 1 181 ? -13.158 5.234 4.272 1.00 90.94 181 PHE A N 1
ATOM 1433 C CA . PHE A 1 181 ? -12.715 5.164 2.874 1.00 90.94 181 PHE A CA 1
ATOM 1434 C C . PHE A 1 181 ? -12.041 3.828 2.517 1.00 90.94 181 PHE A C 1
ATOM 1436 O O . PHE A 1 181 ? -11.842 3.545 1.335 1.00 90.94 181 PHE A O 1
ATOM 1443 N N . LEU A 1 182 ? -11.723 3.002 3.521 1.00 90.38 182 LEU A N 1
ATOM 1444 C CA . LEU A 1 182 ? -11.109 1.673 3.388 1.00 90.38 182 LEU A CA 1
ATOM 1445 C C . LEU A 1 182 ? -12.075 0.536 3.756 1.00 90.38 182 LEU A C 1
ATOM 1447 O O . LEU A 1 182 ? -11.649 -0.555 4.147 1.00 90.38 182 LEU A O 1
ATOM 1451 N N . MET A 1 183 ? -13.377 0.809 3.702 1.00 86.75 183 MET A N 1
ATOM 1452 C CA . MET A 1 183 ? -14.416 -0.177 3.949 1.00 86.75 183 MET A CA 1
ATOM 1453 C C . MET A 1 183 ? -15.599 0.005 3.004 1.00 86.75 183 MET A C 1
ATOM 1455 O O . MET A 1 183 ? -15.802 1.052 2.391 1.00 86.75 183 MET A O 1
ATOM 1459 N N . THR A 1 184 ? -16.392 -1.051 2.907 1.00 79.94 184 THR A N 1
ATOM 1460 C CA . THR A 1 184 ? -17.715 -1.049 2.288 1.00 79.94 184 THR A CA 1
ATOM 1461 C C . THR A 1 184 ? -18.772 -1.205 3.378 1.00 79.94 184 THR A C 1
ATOM 1463 O O . THR A 1 184 ? -18.447 -1.505 4.526 1.00 79.94 184 THR A O 1
ATOM 1466 N N . ASP A 1 185 ? -20.049 -1.097 3.016 1.00 76.94 185 ASP A N 1
ATOM 1467 C CA . ASP A 1 185 ? -21.157 -1.336 3.953 1.00 76.94 185 ASP A CA 1
ATOM 1468 C C . ASP A 1 185 ? -21.147 -2.753 4.565 1.00 76.94 185 ASP A C 1
ATOM 1470 O O . ASP A 1 185 ? -21.790 -2.994 5.585 1.00 76.94 185 ASP A O 1
ATOM 1474 N N . SER A 1 186 ? -20.443 -3.704 3.937 1.00 80.38 186 SER A N 1
ATOM 1475 C CA . SER A 1 186 ? -20.484 -5.130 4.289 1.00 80.38 186 SER A CA 1
ATOM 1476 C C . SER A 1 186 ? -19.132 -5.779 4.596 1.00 80.38 186 SER A C 1
ATOM 1478 O O . SER A 1 186 ? -19.111 -6.896 5.108 1.00 80.38 186 SER A O 1
ATOM 1480 N N . ASP A 1 187 ? -18.015 -5.124 4.276 1.00 84.81 187 ASP A N 1
ATOM 1481 C CA . ASP A 1 187 ? -16.664 -5.667 4.465 1.00 84.81 187 ASP A CA 1
ATOM 1482 C C . ASP A 1 187 ? -15.666 -4.553 4.788 1.00 84.81 187 ASP A C 1
ATOM 1484 O O . ASP A 1 187 ? -15.800 -3.426 4.312 1.00 84.81 187 ASP A O 1
ATOM 1488 N N . ILE A 1 188 ? -14.629 -4.904 5.547 1.00 89.81 188 ILE A N 1
ATOM 1489 C CA . ILE A 1 188 ? -13.468 -4.060 5.831 1.00 89.81 188 ILE A CA 1
ATOM 1490 C C . ILE A 1 188 ? -12.244 -4.815 5.288 1.00 89.81 188 ILE A C 1
ATOM 1492 O O . ILE A 1 188 ? -11.613 -5.576 6.035 1.00 89.81 188 ILE A O 1
ATOM 1496 N N . PRO A 1 189 ? -11.895 -4.647 3.996 1.00 91.94 189 PRO A N 1
ATOM 1497 C CA . PRO A 1 189 ? -10.868 -5.450 3.331 1.00 91.94 189 PRO A CA 1
ATOM 1498 C C . PRO A 1 189 ? -9.529 -5.446 4.070 1.00 91.94 189 PRO A C 1
ATOM 1500 O O . PRO A 1 189 ? -8.937 -6.502 4.296 1.00 91.94 189 PRO A O 1
ATOM 1503 N N . ILE A 1 190 ? -9.091 -4.275 4.543 1.00 93.62 190 ILE A N 1
ATOM 1504 C CA . ILE A 1 190 ? -7.841 -4.131 5.297 1.00 93.62 190 ILE A CA 1
ATOM 1505 C C . ILE A 1 190 ? -7.844 -4.951 6.604 1.00 93.62 190 ILE A C 1
ATOM 1507 O O . ILE A 1 190 ? -6.845 -5.581 6.954 1.00 93.62 190 ILE A O 1
ATOM 1511 N N . LEU A 1 191 ? -8.985 -5.033 7.298 1.00 93.69 191 LEU A N 1
ATOM 1512 C CA . LEU A 1 191 ? -9.140 -5.847 8.506 1.00 93.69 191 LEU A CA 1
ATOM 1513 C C . LEU A 1 191 ? -9.167 -7.339 8.175 1.00 93.69 191 LEU A C 1
ATOM 1515 O O . LEU A 1 191 ? -8.488 -8.122 8.840 1.00 93.69 191 LEU A O 1
ATOM 1519 N N . ARG A 1 192 ? -9.916 -7.735 7.141 1.00 93.12 192 ARG A N 1
ATOM 1520 C CA . ARG A 1 192 ? -9.993 -9.126 6.671 1.00 93.12 192 ARG A CA 1
ATOM 1521 C C . ARG A 1 192 ? -8.604 -9.663 6.329 1.00 93.12 192 ARG A C 1
ATOM 1523 O O . ARG A 1 192 ? -8.240 -10.756 6.767 1.00 93.12 192 ARG A O 1
ATOM 1530 N N . VAL A 1 193 ? -7.810 -8.871 5.610 1.00 93.25 193 VAL A N 1
ATOM 1531 C CA . VAL A 1 193 ? -6.415 -9.193 5.293 1.00 93.25 193 VAL A CA 1
ATOM 1532 C C . VAL A 1 193 ? -5.581 -9.313 6.572 1.00 93.25 193 VAL A C 1
ATOM 1534 O O . VAL A 1 193 ? -4.895 -10.319 6.751 1.00 93.25 193 VAL A O 1
ATOM 1537 N N . ALA A 1 194 ? -5.660 -8.352 7.500 1.00 94.56 194 ALA A N 1
ATOM 1538 C CA . ALA A 1 194 ? -4.917 -8.426 8.761 1.00 94.56 194 ALA A CA 1
ATOM 1539 C C . ALA A 1 194 ? -5.252 -9.695 9.558 1.00 94.56 194 ALA A C 1
ATOM 1541 O O . ALA A 1 194 ? -4.347 -10.392 10.019 1.00 94.56 194 ALA A O 1
ATOM 1542 N N . MET A 1 195 ? -6.535 -10.047 9.663 1.00 94.00 195 MET A N 1
ATOM 1543 C CA . MET A 1 195 ? -6.995 -11.249 10.360 1.00 94.00 195 MET A CA 1
ATOM 1544 C C . MET A 1 195 ? -6.422 -12.531 9.744 1.00 94.00 195 MET A C 1
ATOM 1546 O O . MET A 1 195 ? -5.948 -13.394 10.490 1.00 94.00 195 MET A O 1
ATOM 1550 N N . ALA A 1 196 ? -6.388 -12.629 8.410 1.00 93.31 196 ALA A N 1
ATOM 1551 C CA . ALA A 1 196 ? -5.862 -13.792 7.690 1.00 93.31 196 ALA A CA 1
ATOM 1552 C C . ALA A 1 196 ? -4.386 -14.093 8.017 1.00 93.31 196 ALA A C 1
ATOM 1554 O O . ALA A 1 196 ? -3.983 -15.254 8.049 1.00 93.31 196 ALA A O 1
ATOM 1555 N N . TYR A 1 197 ? -3.589 -13.069 8.336 1.00 94.94 197 TYR A N 1
ATOM 1556 C CA . TYR A 1 197 ? -2.166 -13.221 8.654 1.00 94.94 197 TYR A CA 1
ATOM 1557 C C . TYR A 1 197 ? -1.864 -13.395 10.152 1.00 94.94 197 TYR A C 1
ATOM 1559 O O . TYR A 1 197 ? -0.725 -13.683 10.521 1.00 94.94 197 TYR A O 1
ATOM 1567 N N . THR A 1 198 ? -2.851 -13.299 11.052 1.00 93.69 198 THR A N 1
ATOM 1568 C CA . THR A 1 198 ? -2.606 -13.394 12.511 1.00 93.69 198 THR A CA 1
ATOM 1569 C C . THR A 1 198 ? -2.129 -14.766 12.999 1.00 93.69 198 THR A C 1
ATOM 1571 O O . THR A 1 198 ? -1.606 -14.868 14.119 1.00 93.69 198 THR A O 1
ATOM 1574 N N . ALA A 1 199 ? -2.293 -15.802 12.173 1.00 91.44 199 ALA A N 1
ATOM 1575 C CA . ALA A 1 199 ? -1.888 -17.184 12.425 1.00 91.44 199 ALA A CA 1
ATOM 1576 C C . ALA A 1 199 ? -0.844 -17.709 11.418 1.00 91.44 199 ALA A C 1
ATOM 1578 O O . ALA A 1 199 ? -0.605 -18.910 11.367 1.00 91.44 199 ALA A O 1
ATOM 1579 N N . HIS A 1 200 ? -0.212 -16.825 10.638 1.00 93.81 200 HIS A N 1
ATOM 1580 C CA . HIS A 1 200 ? 0.834 -17.182 9.676 1.00 93.81 200 HIS A CA 1
ATOM 1581 C C . HIS A 1 200 ? 2.017 -17.937 10.332 1.00 93.81 200 HIS A C 1
ATOM 1583 O O . HIS A 1 200 ? 2.355 -17.714 11.494 1.00 93.81 200 HIS A O 1
ATOM 1589 N N . GLU A 1 201 ? 2.685 -18.836 9.614 1.00 93.94 201 GLU A N 1
ATOM 1590 C CA . GLU A 1 201 ? 3.836 -19.576 10.164 1.00 93.94 201 GLU A CA 1
ATOM 1591 C C . GLU A 1 201 ? 5.000 -18.638 10.531 1.00 93.94 201 GLU A C 1
ATOM 1593 O O . GLU A 1 201 ? 5.513 -18.677 11.653 1.00 93.94 201 GLU A O 1
ATOM 1598 N N . GLU A 1 202 ? 5.310 -17.702 9.633 1.00 94.56 202 GLU A N 1
ATOM 1599 C CA . GLU A 1 202 ? 6.338 -16.682 9.827 1.00 94.56 202 GLU A CA 1
ATOM 1600 C C . GLU A 1 202 ? 5.993 -15.696 10.955 1.00 94.56 202 GLU A C 1
ATOM 1602 O O . GLU A 1 202 ? 4.950 -15.028 10.949 1.00 94.56 202 GLU A O 1
ATOM 1607 N N . ALA A 1 203 ? 6.882 -15.595 11.946 1.00 95.00 203 ALA A N 1
ATOM 1608 C CA . ALA A 1 203 ? 6.616 -14.872 13.187 1.00 95.00 203 ALA A CA 1
ATOM 1609 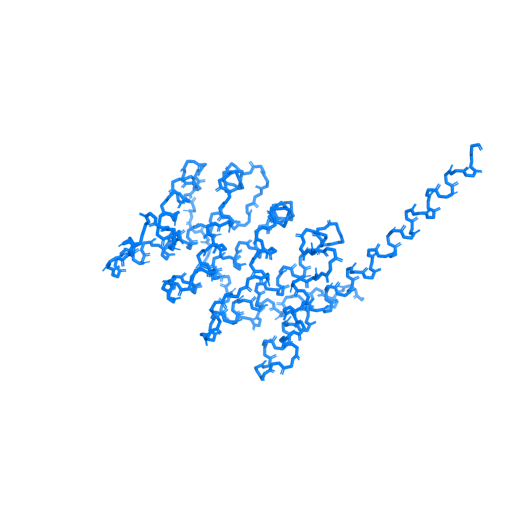C C . ALA A 1 203 ? 6.516 -13.357 12.980 1.00 95.00 203 ALA A C 1
ATOM 1611 O O . ALA A 1 203 ? 5.688 -12.698 13.625 1.00 95.00 203 ALA A O 1
ATOM 1612 N N . LEU A 1 204 ? 7.325 -12.812 12.069 1.00 93.94 204 LEU A N 1
ATOM 1613 C CA . LEU A 1 204 ? 7.316 -11.388 11.757 1.00 93.94 204 LEU A CA 1
ATOM 1614 C C . LEU A 1 204 ? 5.996 -10.980 11.089 1.00 93.94 204 LEU A C 1
ATOM 1616 O O . LEU A 1 204 ? 5.349 -10.040 11.557 1.00 93.94 204 LEU A O 1
ATOM 1620 N N . LEU A 1 205 ? 5.534 -11.751 10.096 1.00 94.69 205 LEU A N 1
ATOM 1621 C CA . LEU A 1 205 ? 4.247 -11.531 9.426 1.00 94.69 205 LEU A CA 1
ATOM 1622 C C . LEU A 1 205 ? 3.077 -11.569 10.414 1.00 94.69 205 LEU A C 1
ATOM 1624 O O . LEU A 1 205 ? 2.259 -10.647 10.433 1.00 94.69 205 LEU A O 1
ATOM 1628 N N . ARG A 1 206 ? 3.032 -12.569 11.308 1.00 96.19 206 ARG A N 1
ATOM 1629 C CA . ARG A 1 206 ? 1.999 -12.610 12.360 1.00 96.19 206 ARG A CA 1
ATOM 1630 C C . ARG A 1 206 ? 2.006 -11.378 13.240 1.00 96.19 206 ARG A C 1
ATOM 1632 O O . ARG A 1 206 ? 0.943 -10.875 13.594 1.00 96.19 206 ARG A O 1
ATOM 1639 N N . THR A 1 207 ? 3.187 -10.950 13.672 1.00 96.31 207 THR A N 1
ATOM 1640 C CA . THR A 1 207 ? 3.322 -9.842 14.622 1.00 96.31 207 THR A CA 1
ATOM 1641 C C . THR A 1 207 ? 2.838 -8.544 13.992 1.00 96.31 207 THR A C 1
ATOM 1643 O O . THR A 1 207 ? 2.034 -7.830 14.589 1.00 96.31 207 THR A O 1
ATOM 1646 N N . GLN A 1 208 ? 3.250 -8.271 12.753 1.00 96.88 208 GLN A N 1
ATOM 1647 C CA . GLN A 1 208 ? 2.802 -7.093 12.017 1.00 96.88 208 GLN A CA 1
ATOM 1648 C C . GLN A 1 208 ? 1.289 -7.115 11.761 1.00 96.88 208 GLN A C 1
ATOM 1650 O O . GLN A 1 208 ? 0.614 -6.122 12.030 1.00 96.88 208 GLN A O 1
ATOM 1655 N N . ALA A 1 209 ? 0.740 -8.258 11.346 1.00 96.00 209 ALA A N 1
ATOM 1656 C CA . ALA A 1 209 ? -0.692 -8.419 11.108 1.00 96.00 209 ALA A CA 1
ATOM 1657 C C . ALA A 1 209 ? -1.537 -8.261 12.384 1.00 96.00 209 ALA A C 1
ATOM 1659 O O . ALA A 1 209 ? -2.586 -7.620 12.363 1.00 96.00 209 ALA A O 1
ATOM 1660 N N . ARG A 1 210 ? -1.071 -8.781 13.527 1.00 97.06 210 ARG A N 1
ATOM 1661 C CA . ARG A 1 210 ? -1.738 -8.581 14.826 1.00 97.06 210 ARG A CA 1
ATOM 1662 C C . ARG A 1 210 ? -1.731 -7.116 15.247 1.00 97.06 210 ARG A C 1
ATOM 1664 O O . ARG A 1 210 ? -2.754 -6.631 15.719 1.00 97.06 210 ARG A O 1
ATOM 1671 N N . ASN A 1 211 ? -0.622 -6.408 15.042 1.00 96.25 211 ASN A N 1
ATOM 1672 C CA . ASN A 1 211 ? -0.547 -4.975 15.324 1.00 96.25 211 ASN A CA 1
ATOM 1673 C C . ASN A 1 211 ? -1.517 -4.181 14.439 1.00 96.25 211 ASN A C 1
ATOM 1675 O O . ASN A 1 211 ? -2.235 -3.325 14.950 1.00 96.25 211 ASN A O 1
ATOM 1679 N N . ALA A 1 212 ? -1.590 -4.513 13.146 1.00 96.62 212 ALA A N 1
ATOM 1680 C CA . ALA A 1 212 ? -2.555 -3.930 12.217 1.00 96.62 212 ALA A CA 1
ATOM 1681 C C . ALA A 1 212 ? -4.001 -4.165 12.688 1.00 96.62 212 ALA A C 1
ATOM 1683 O O . ALA A 1 212 ? -4.764 -3.217 12.867 1.00 96.62 212 ALA A O 1
ATOM 1684 N N . MET A 1 213 ? -4.349 -5.420 12.988 1.00 95.69 213 MET A N 1
ATOM 1685 C CA . MET A 1 213 ? -5.674 -5.812 13.472 1.00 95.69 213 MET A CA 1
ATOM 1686 C C . MET A 1 213 ? -6.067 -5.067 14.760 1.00 95.69 213 MET A C 1
ATOM 1688 O O . MET A 1 213 ? -7.175 -4.546 14.860 1.00 95.69 213 MET A O 1
ATOM 1692 N N . LEU A 1 214 ? -5.166 -4.982 15.744 1.00 94.50 214 LEU A N 1
ATOM 1693 C CA . LEU A 1 214 ? -5.425 -4.269 17.000 1.00 94.50 214 LEU A CA 1
ATOM 1694 C C . LEU A 1 214 ? -5.594 -2.759 16.784 1.00 94.50 214 LEU A C 1
ATOM 1696 O O . LEU A 1 214 ? -6.486 -2.154 17.381 1.00 94.50 214 LEU A O 1
ATOM 1700 N N . ALA A 1 215 ? -4.777 -2.156 15.915 1.00 94.94 215 ALA A N 1
ATOM 1701 C CA . ALA A 1 215 ? -4.889 -0.742 15.571 1.00 94.94 215 ALA A CA 1
ATOM 1702 C C . ALA A 1 215 ? -6.244 -0.422 14.916 1.00 94.94 215 ALA A C 1
ATOM 1704 O O . ALA A 1 215 ? -6.858 0.589 15.259 1.00 94.94 215 ALA A O 1
ATOM 1705 N N . LEU A 1 216 ? -6.731 -1.301 14.035 1.00 93.00 216 LEU A N 1
ATOM 1706 C CA . LEU A 1 216 ? -8.046 -1.193 13.396 1.00 93.00 216 LEU A CA 1
ATOM 1707 C C . LEU A 1 216 ? -9.190 -1.344 14.408 1.00 93.00 216 LEU A C 1
ATOM 1709 O O . LEU A 1 216 ? -10.095 -0.511 14.438 1.00 93.00 216 LEU A O 1
ATOM 1713 N N . PHE A 1 217 ? -9.133 -2.348 15.293 1.00 90.50 217 PHE A N 1
ATOM 1714 C CA . PHE A 1 217 ? -10.153 -2.534 16.334 1.00 90.50 217 PHE A CA 1
ATOM 1715 C C . PHE A 1 217 ? -10.276 -1.333 17.272 1.00 90.50 217 PHE A C 1
ATOM 1717 O O . PHE A 1 217 ? -11.390 -0.936 17.619 1.00 90.50 217 PHE A O 1
ATOM 1724 N N . SER A 1 218 ? -9.148 -0.728 17.650 1.00 90.56 218 SER A N 1
ATOM 1725 C CA . SER A 1 218 ? -9.136 0.487 18.470 1.00 90.56 218 SER A CA 1
ATOM 1726 C C . SER A 1 218 ? -9.932 1.624 17.819 1.00 90.56 218 SER A C 1
ATOM 1728 O O . SER A 1 218 ? -10.719 2.289 18.490 1.00 90.56 218 SER A O 1
ATOM 1730 N N . LYS A 1 219 ? -9.765 1.822 16.507 1.00 90.06 219 LYS A N 1
ATOM 1731 C CA . LYS A 1 219 ? -10.415 2.897 15.741 1.00 90.06 219 LYS A CA 1
ATOM 1732 C C . LYS A 1 219 ? -11.907 2.664 15.556 1.00 90.06 219 LYS A C 1
ATOM 1734 O O . LYS A 1 219 ? -12.689 3.581 15.771 1.00 90.06 219 LYS A O 1
ATOM 1739 N N . MET A 1 220 ? -12.314 1.433 15.242 1.00 85.62 220 MET A N 1
ATOM 1740 C CA . MET A 1 220 ? -13.737 1.089 15.127 1.00 85.62 220 MET A CA 1
ATOM 1741 C C . MET A 1 220 ? -14.483 1.341 16.443 1.00 85.62 220 MET A C 1
ATOM 1743 O O . MET A 1 220 ? -15.536 1.973 16.448 1.00 85.62 220 MET A O 1
ATOM 1747 N N . LYS A 1 221 ? -13.890 0.942 17.575 1.00 79.06 221 LYS A N 1
ATOM 1748 C CA . LYS A 1 221 ?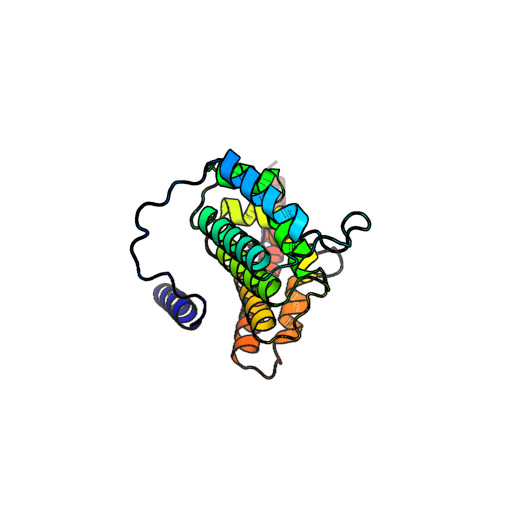 -14.465 1.205 18.900 1.00 79.06 221 LYS A CA 1
ATOM 1749 C C . LYS A 1 221 ? -14.554 2.706 19.208 1.00 79.06 221 LYS A C 1
ATOM 1751 O O . LYS A 1 221 ? -15.559 3.168 19.742 1.00 79.06 221 LYS A O 1
ATOM 1756 N N . MET A 1 222 ? -13.509 3.468 18.877 1.00 72.06 222 MET A N 1
ATOM 1757 C CA . MET A 1 222 ? -13.512 4.924 19.047 1.00 72.06 222 MET A CA 1
ATOM 1758 C C . MET A 1 222 ? -14.564 5.608 18.169 1.00 72.06 222 MET A C 1
ATOM 1760 O O . MET A 1 222 ? -15.217 6.529 18.646 1.00 72.06 222 MET A O 1
ATOM 1764 N N . GLY A 1 223 ? -14.785 5.144 16.936 1.00 71.69 223 GLY A N 1
ATOM 1765 C CA . GLY A 1 223 ? -15.824 5.671 16.048 1.00 71.69 223 GLY A CA 1
ATOM 1766 C C . GLY A 1 223 ? -17.236 5.525 16.610 1.00 71.69 223 GLY A C 1
ATOM 1767 O O . GLY A 1 223 ? -18.009 6.483 16.580 1.00 71.69 223 GLY A O 1
ATOM 1768 N N . GLU A 1 224 ? -17.559 4.375 17.207 1.00 71.50 224 GLU A N 1
ATOM 1769 C CA . GLU A 1 224 ? -18.840 4.175 17.901 1.00 71.50 224 GLU A CA 1
ATOM 1770 C C . GLU A 1 224 ? -19.002 5.125 19.100 1.00 71.50 224 GLU A C 1
ATOM 1772 O O . GLU A 1 224 ? -20.060 5.735 19.283 1.00 71.50 224 GLU A O 1
ATOM 1777 N N . GLU A 1 225 ? -17.946 5.308 19.901 1.00 70.19 225 GLU A N 1
ATOM 1778 C CA . GLU A 1 225 ? -17.953 6.259 21.018 1.00 70.19 225 GLU A CA 1
ATOM 1779 C C . GLU A 1 225 ? -18.054 7.720 20.552 1.00 70.19 225 GLU A C 1
ATOM 1781 O O . GLU A 1 225 ? -18.759 8.506 21.187 1.00 70.19 225 GLU A O 1
ATOM 1786 N N . GLN A 1 226 ? -17.388 8.095 19.456 1.00 66.31 226 GLN A N 1
ATOM 1787 C CA . GLN A 1 226 ? -17.439 9.435 18.865 1.00 66.31 226 GLN A CA 1
ATOM 1788 C C . GLN A 1 226 ? -18.863 9.747 18.394 1.00 66.31 226 GLN A C 1
ATOM 1790 O O . GLN A 1 226 ? -19.420 10.775 18.770 1.00 66.31 226 GLN A O 1
ATOM 1795 N N . LEU A 1 227 ? -19.495 8.821 17.663 1.00 58.84 227 LEU A N 1
ATOM 1796 C CA . LEU A 1 227 ? -20.888 8.937 17.224 1.00 58.84 227 LEU A CA 1
ATOM 1797 C C . LEU A 1 227 ? -21.850 9.058 18.410 1.00 58.84 227 LEU A C 1
ATOM 1799 O O . LEU A 1 227 ? -22.739 9.913 18.401 1.00 58.84 227 LEU A O 1
ATOM 1803 N N . LEU A 1 228 ? -21.647 8.262 19.465 1.00 66.75 228 LEU A N 1
ATOM 1804 C CA . LEU A 1 228 ? -22.424 8.368 20.699 1.00 66.75 228 LEU A CA 1
ATOM 1805 C C . LEU A 1 228 ? -22.217 9.729 21.382 1.00 66.75 228 LEU A C 1
ATOM 1807 O O . LEU A 1 228 ? -23.188 10.351 21.813 1.00 66.75 228 LEU A O 1
ATOM 1811 N N . ARG A 1 229 ? -20.978 10.224 21.469 1.00 70.50 229 ARG A N 1
ATOM 1812 C CA . ARG A 1 229 ? -20.666 11.543 22.043 1.00 70.50 229 ARG A CA 1
ATOM 1813 C C . ARG A 1 229 ? -21.305 12.667 21.241 1.00 70.50 229 ARG A C 1
ATOM 1815 O O . ARG A 1 229 ? -21.990 13.492 21.837 1.00 70.50 229 ARG A O 1
ATOM 1822 N N . THR A 1 230 ? -21.163 12.673 19.919 1.00 65.31 230 THR A N 1
ATOM 1823 C CA . THR A 1 230 ? -21.782 13.670 19.037 1.00 65.31 230 THR A CA 1
ATOM 1824 C C . THR A 1 230 ? -23.305 13.639 19.157 1.00 65.31 230 THR A C 1
ATOM 1826 O O . THR A 1 230 ? -23.924 14.689 19.323 1.00 65.31 230 THR A O 1
ATOM 1829 N N . ALA A 1 231 ? -23.926 12.455 19.187 1.00 55.66 231 ALA A N 1
ATOM 1830 C CA . ALA A 1 231 ? -25.364 12.319 19.422 1.00 55.66 231 ALA A CA 1
ATOM 1831 C C . ALA A 1 231 ? -25.786 12.868 20.799 1.00 55.66 231 ALA A C 1
ATOM 1833 O O . ALA A 1 231 ? -26.805 13.555 20.911 1.00 55.66 231 ALA A O 1
ATOM 1834 N N . LEU A 1 232 ? -24.993 12.623 21.848 1.00 71.00 232 LEU A N 1
ATOM 1835 C CA . LEU A 1 232 ? -25.225 13.166 23.189 1.00 71.00 232 LEU A CA 1
ATOM 1836 C C . LEU A 1 232 ? -25.054 14.694 23.243 1.00 71.00 232 LEU A C 1
ATOM 1838 O O . LEU A 1 232 ? -25.830 15.361 23.926 1.00 71.00 232 LEU A O 1
ATOM 1842 N N . GLU A 1 233 ? -24.087 15.272 22.529 1.00 75.62 233 GLU A N 1
ATOM 1843 C CA . GLU A 1 233 ? -23.899 16.729 22.439 1.00 75.62 233 GLU A CA 1
ATOM 1844 C C . GLU A 1 233 ? -25.019 17.413 21.643 1.00 75.62 233 GLU A C 1
ATOM 1846 O O . GLU A 1 233 ? -25.563 18.437 22.069 1.00 75.62 233 GLU A O 1
ATOM 1851 N N . MET A 1 234 ? -25.458 16.804 20.540 1.00 59.38 234 MET A N 1
ATOM 1852 C CA . MET A 1 234 ? -26.632 17.246 19.780 1.00 59.38 234 MET A CA 1
ATOM 1853 C C . MET A 1 234 ? -27.923 17.155 20.612 1.00 59.38 234 MET A C 1
ATOM 1855 O O . MET A 1 234 ? -28.793 18.021 20.524 1.00 59.38 234 MET A O 1
ATOM 1859 N N . ALA A 1 235 ? -28.055 16.137 21.466 1.00 57.78 235 ALA A N 1
ATOM 1860 C CA . ALA A 1 235 ? -29.187 16.012 22.382 1.00 57.78 235 ALA A CA 1
ATOM 1861 C C . ALA A 1 235 ? -29.152 17.052 23.519 1.00 57.78 235 ALA A C 1
ATOM 1863 O O . ALA A 1 235 ? -30.207 17.509 23.963 1.00 57.78 235 ALA A O 1
ATOM 1864 N N . LYS A 1 236 ? -27.960 17.447 23.986 1.00 69.62 236 LYS A N 1
ATOM 1865 C CA . LYS A 1 236 ? -27.783 18.497 25.005 1.00 69.62 236 LYS A CA 1
ATOM 1866 C C . LYS A 1 236 ? -28.060 19.895 24.454 1.00 69.62 236 LYS A C 1
ATOM 1868 O O . LYS A 1 236 ? -28.740 20.673 25.116 1.00 69.62 236 LYS A O 1
ATOM 1873 N N . SER A 1 237 ? -27.603 20.195 23.241 1.00 65.12 237 SER A N 1
ATOM 1874 C CA . SER A 1 237 ? -27.841 21.490 22.582 1.00 65.12 237 SER A CA 1
ATOM 1875 C C . SER A 1 237 ? -29.316 21.735 22.239 1.00 65.12 237 SER A C 1
ATOM 1877 O O . SER A 1 237 ? -29.765 22.875 22.274 1.00 65.12 237 SER A O 1
ATOM 1879 N N . ARG A 1 238 ? -30.114 20.681 22.012 1.00 51.91 238 ARG A N 1
ATOM 1880 C CA . ARG A 1 238 ? -31.574 20.790 21.802 1.00 51.91 238 ARG A CA 1
ATOM 1881 C C . ARG A 1 238 ? -32.406 21.020 23.068 1.00 51.91 238 ARG A C 1
ATOM 1883 O O . ARG A 1 238 ? -33.586 21.318 22.946 1.00 51.91 238 ARG A O 1
ATOM 1890 N N . LYS A 1 239 ? -31.838 20.871 24.270 1.00 52.41 239 LYS A N 1
ATOM 1891 C CA . LYS A 1 239 ? -32.548 21.115 25.545 1.00 52.41 239 LYS A CA 1
ATOM 1892 C C . LYS A 1 239 ? -32.355 22.532 26.104 1.00 52.41 239 LYS A C 1
ATOM 1894 O O . LYS A 1 239 ? -32.847 22.817 27.190 1.00 52.41 239 LYS A O 1
ATOM 1899 N N . LEU A 1 240 ? -31.636 23.394 25.383 1.00 50.09 240 LEU A N 1
ATOM 1900 C CA . LEU A 1 240 ? -31.367 24.792 25.747 1.00 50.09 240 LEU A CA 1
ATOM 1901 C C . LEU A 1 240 ? -32.053 25.803 24.804 1.00 50.09 240 LEU A C 1
ATOM 1903 O O . LEU A 1 240 ? -31.728 26.987 24.861 1.00 50.09 240 LEU A O 1
ATOM 1907 N N . GLY A 1 241 ? -32.977 25.343 23.952 1.00 40.91 241 GLY A N 1
ATOM 1908 C CA . GLY A 1 241 ? -33.817 26.174 23.081 1.00 40.91 241 GLY A CA 1
ATOM 1909 C C . GLY A 1 241 ? -35.276 26.139 23.501 1.00 40.91 241 GLY A C 1
ATOM 1910 O O . GLY A 1 241 ? -35.730 25.042 23.900 1.00 40.91 241 GLY A O 1
#

Sequence (241 aa):
MLETISGWLTYVAESVPSLQEPNEPLQSQETLTKEGMEGLLSSLKFPLSYGHQEFKEHWPHTPHEANLVIQSLHDLARALFGAREDDAVVASFLEKRGLSILVEALLASSTPEIIRAQAWQSLCLILLNVEEDVFQRLIIGRELDVLWSGEPDLRIEENRMNFVSCLKTVSMRIDVETLPFLMTDSDIPILRVAMAYTAHEEALLRTQARNAMLALFSKMKMGEEQLLRTALEMAKSRKLG